Protein AF-A0A438GV99-F1 (afdb_monomer)

Structure (mmCIF, N/CA/C/O backbone):
data_AF-A0A438GV99-F1
#
_entry.id   AF-A0A438GV99-F1
#
loop_
_atom_site.group_PDB
_atom_site.id
_atom_site.type_symbol
_atom_site.label_atom_id
_atom_site.label_alt_id
_atom_site.label_comp_id
_atom_site.label_asym_id
_atom_site.label_entity_id
_atom_site.label_seq_id
_atom_site.pdbx_PDB_ins_code
_atom_site.Cartn_x
_atom_site.Cartn_y
_atom_site.Cartn_z
_atom_site.occupancy
_atom_site.B_iso_or_equiv
_atom_site.auth_seq_id
_atom_site.auth_comp_id
_atom_site.auth_asym_id
_atom_site.auth_atom_id
_atom_site.pdbx_PDB_model_num
ATOM 1 N N . MET A 1 1 ? -1.862 -33.710 -3.508 1.00 29.72 1 MET A N 1
ATOM 2 C CA . MET A 1 1 ? -2.107 -33.402 -4.933 1.00 29.72 1 MET A CA 1
ATOM 3 C C . MET A 1 1 ? -2.440 -31.923 -5.027 1.00 29.72 1 MET A C 1
ATOM 5 O O . MET A 1 1 ? -3.401 -31.495 -4.408 1.00 29.72 1 MET A O 1
ATOM 9 N N . LEU A 1 2 ? -1.574 -31.148 -5.679 1.00 25.89 2 LEU A N 1
ATOM 10 C CA . LEU A 1 2 ? -1.736 -29.709 -5.919 1.00 25.89 2 LEU A CA 1
ATOM 11 C C . LEU A 1 2 ? -2.915 -29.450 -6.870 1.00 25.89 2 LEU A C 1
ATOM 13 O O . LEU A 1 2 ? -2.991 -30.143 -7.886 1.00 25.89 2 LEU A O 1
ATOM 17 N N . PRO A 1 3 ? -3.742 -28.415 -6.660 1.00 32.72 3 PRO A N 1
ATOM 18 C CA . PRO A 1 3 ? -4.387 -27.737 -7.768 1.00 32.72 3 PRO A CA 1
ATOM 19 C C . PRO A 1 3 ? -3.395 -26.726 -8.355 1.00 32.72 3 PRO A C 1
ATOM 21 O O . PRO A 1 3 ? -2.961 -25.791 -7.680 1.00 32.72 3 PRO A O 1
ATOM 24 N N . ARG A 1 4 ? -3.020 -26.946 -9.619 1.00 34.78 4 ARG A N 1
ATOM 25 C CA . ARG A 1 4 ? -2.413 -25.936 -10.492 1.00 34.78 4 ARG A CA 1
ATOM 26 C C . ARG A 1 4 ? -3.348 -24.728 -10.535 1.00 34.78 4 ARG A C 1
ATOM 28 O O . ARG A 1 4 ? -4.465 -24.838 -11.027 1.00 34.78 4 ARG A O 1
ATOM 35 N N . GLY A 1 5 ? -2.905 -23.604 -9.984 1.00 30.41 5 GLY A N 1
ATOM 36 C CA . GLY A 1 5 ? -3.484 -22.301 -10.276 1.00 30.41 5 GLY A CA 1
ATOM 37 C C . GLY A 1 5 ? -2.751 -21.739 -11.481 1.00 30.41 5 GLY A C 1
ATOM 38 O O . GLY A 1 5 ? -1.690 -21.141 -11.321 1.00 30.41 5 GLY A O 1
ATOM 39 N N . ASP A 1 6 ? -3.280 -22.009 -12.669 1.00 30.14 6 ASP A N 1
ATOM 40 C CA . ASP A 1 6 ? -2.799 -21.431 -13.915 1.00 30.14 6 ASP A CA 1
ATOM 41 C C . ASP A 1 6 ? -2.923 -19.900 -13.834 1.00 30.14 6 ASP A C 1
ATOM 43 O O . ASP A 1 6 ? -4.005 -19.345 -13.634 1.00 30.14 6 ASP A O 1
ATOM 47 N N . ILE A 1 7 ? -1.788 -19.207 -13.942 1.00 30.70 7 ILE A N 1
ATOM 48 C CA . ILE A 1 7 ? -1.731 -17.755 -14.112 1.00 30.70 7 ILE A CA 1
ATOM 49 C C . ILE A 1 7 ? -1.989 -17.489 -15.598 1.00 30.70 7 ILE A C 1
ATOM 51 O O . ILE A 1 7 ? -1.065 -17.322 -16.391 1.00 30.70 7 ILE A O 1
ATOM 55 N N . GLU A 1 8 ? -3.262 -17.482 -15.987 1.00 29.75 8 GLU A N 1
ATOM 56 C CA . GLU A 1 8 ? -3.707 -16.925 -17.267 1.00 29.75 8 GLU A CA 1
ATOM 57 C C . GLU A 1 8 ? -3.700 -15.395 -17.147 1.00 29.75 8 GLU A C 1
ATOM 59 O O . GLU A 1 8 ? -4.697 -14.743 -16.836 1.00 29.75 8 GLU A O 1
ATOM 64 N N . MET A 1 9 ? -2.519 -14.805 -17.332 1.00 36.12 9 MET A N 1
ATOM 65 C CA . MET A 1 9 ? -2.397 -13.380 -17.605 1.00 36.12 9 MET A CA 1
ATOM 66 C C . MET A 1 9 ? -2.796 -13.182 -19.072 1.00 36.12 9 MET A C 1
ATOM 68 O O . MET A 1 9 ? -2.039 -13.541 -19.977 1.00 36.12 9 MET A O 1
ATOM 72 N N . LEU A 1 10 ? -4.002 -12.654 -19.310 1.00 35.88 10 LEU A N 1
ATOM 73 C CA . LEU A 1 10 ? -4.480 -12.224 -20.629 1.00 35.88 10 LEU A CA 1
ATOM 74 C C . LEU A 1 10 ? -3.564 -11.108 -21.160 1.00 35.88 10 LEU A C 1
ATOM 76 O O . LEU A 1 10 ? -3.810 -9.918 -20.989 1.00 35.88 10 LEU A O 1
ATOM 80 N N . LEU A 1 11 ? -2.458 -11.517 -21.775 1.00 43.53 11 LEU A N 1
ATOM 81 C CA . LEU A 1 11 ? -1.632 -10.690 -22.642 1.00 43.53 11 LEU A CA 1
ATOM 82 C C . LEU A 1 11 ? -2.476 -10.241 -23.834 1.00 43.53 11 LEU A C 1
ATOM 84 O O . LEU A 1 11 ? -3.256 -11.038 -24.361 1.00 43.53 11 LEU A O 1
ATOM 88 N N . CYS A 1 12 ? -2.266 -9.004 -24.289 1.00 48.47 12 CYS A N 1
ATOM 89 C CA . CYS A 1 12 ? -2.747 -8.514 -25.579 1.00 48.47 12 CYS A CA 1
ATOM 90 C C . CYS A 1 12 ? -2.678 -9.621 -26.645 1.00 48.47 12 CYS A C 1
ATOM 92 O O . CYS A 1 12 ? -1.649 -10.290 -26.781 1.00 48.47 12 CYS A O 1
ATOM 94 N N . VAL A 1 13 ? -3.766 -9.820 -27.394 1.00 47.19 13 VAL A N 1
ATOM 95 C CA . VAL A 1 13 ? -3.828 -10.803 -28.484 1.00 47.19 13 VAL A CA 1
ATOM 96 C C . VAL A 1 13 ? -2.957 -10.297 -29.638 1.00 47.19 13 VAL A C 1
ATOM 98 O O . VAL A 1 13 ? -3.412 -9.587 -30.532 1.00 47.19 13 VAL A O 1
ATOM 101 N N . GLN A 1 14 ? -1.664 -10.604 -29.581 1.00 47.19 14 GLN A N 1
ATOM 102 C CA . GLN A 1 14 ? -0.785 -10.559 -30.744 1.00 47.19 14 GLN A CA 1
ATOM 103 C C . GLN A 1 14 ? -1.061 -11.801 -31.596 1.00 47.19 14 GLN A C 1
ATOM 105 O O . GLN A 1 14 ? -1.267 -12.891 -31.065 1.00 47.19 14 GLN A O 1
ATOM 110 N N . GLU A 1 15 ? -1.100 -11.623 -32.915 1.00 50.16 15 GLU A N 1
ATOM 111 C CA . GLU A 1 15 ? -1.633 -12.614 -33.859 1.00 50.16 15 GLU A CA 1
ATOM 112 C C . GLU A 1 15 ? -0.839 -13.929 -33.889 1.00 50.16 15 GLU A C 1
ATOM 114 O O . GLU A 1 15 ? -1.393 -14.997 -34.142 1.00 50.16 15 GLU A O 1
ATOM 119 N N . LEU A 1 16 ? 0.464 -13.866 -33.613 1.00 58.28 16 LEU A N 1
ATOM 120 C CA . LEU A 1 16 ? 1.349 -15.021 -33.657 1.00 58.28 16 LEU A CA 1
ATOM 121 C C . LEU A 1 16 ? 1.936 -15.271 -32.270 1.00 58.28 16 LEU A C 1
ATOM 123 O O . LEU A 1 16 ? 2.485 -14.370 -31.640 1.00 58.28 16 LEU A O 1
ATOM 127 N N . ALA A 1 17 ? 1.907 -16.530 -31.825 1.00 59.38 17 ALA A N 1
ATOM 128 C CA . ALA A 1 17 ? 2.461 -16.938 -30.530 1.00 59.38 17 ALA A CA 1
ATOM 129 C C . ALA A 1 17 ? 3.939 -16.533 -30.346 1.00 59.38 17 ALA A C 1
ATOM 131 O O . ALA A 1 17 ? 4.370 -16.277 -29.228 1.00 59.38 17 ALA A O 1
ATOM 132 N N . LYS A 1 18 ? 4.696 -16.426 -31.448 1.00 64.88 18 LYS A N 1
ATOM 133 C CA . LYS A 1 18 ? 6.099 -15.975 -31.467 1.00 64.88 18 LYS A CA 1
ATOM 134 C C . LYS A 1 18 ? 6.294 -14.489 -31.144 1.00 64.88 18 LYS A C 1
ATOM 136 O O . LYS A 1 18 ? 7.410 -14.093 -30.832 1.00 64.88 18 LYS A O 1
ATOM 141 N N . ASP A 1 19 ? 5.248 -13.675 -31.272 1.00 61.00 19 ASP A N 1
ATOM 142 C CA . ASP A 1 19 ? 5.313 -12.237 -31.011 1.00 61.00 19 ASP A CA 1
ATOM 143 C C . ASP A 1 19 ? 4.978 -11.903 -29.551 1.00 61.00 19 ASP A C 1
ATOM 145 O O . ASP A 1 19 ? 5.383 -10.841 -29.076 1.00 61.00 19 ASP A O 1
ATOM 149 N N . ARG A 1 20 ? 4.328 -12.837 -28.832 1.00 66.44 20 ARG A N 1
ATOM 150 C CA . ARG A 1 20 ? 3.975 -12.715 -27.412 1.00 66.44 20 ARG A CA 1
ATOM 151 C C . ARG A 1 20 ? 5.248 -12.570 -26.567 1.00 66.44 20 ARG A C 1
ATOM 153 O O . ARG A 1 20 ? 6.093 -13.468 -26.604 1.00 66.44 20 ARG A O 1
ATOM 160 N N . PRO A 1 21 ? 5.400 -11.503 -25.760 1.00 65.75 21 PRO A N 1
ATOM 161 C CA . PRO A 1 21 ? 6.498 -11.443 -24.809 1.00 65.75 21 PRO A CA 1
ATOM 162 C C . PRO A 1 21 ? 6.373 -12.606 -23.822 1.00 65.75 21 PRO A C 1
ATOM 164 O O . PRO A 1 21 ? 5.274 -12.966 -23.390 1.00 65.75 21 PRO A O 1
ATOM 167 N N . SER A 1 22 ? 7.504 -13.213 -23.465 1.00 73.81 22 SER A N 1
ATOM 168 C CA . SER A 1 22 ? 7.508 -14.253 -22.439 1.00 73.81 22 SER A CA 1
ATOM 169 C C . SER A 1 22 ? 7.047 -13.666 -21.101 1.00 73.81 22 SER A C 1
ATOM 171 O O . SER A 1 22 ? 7.264 -12.485 -20.821 1.00 73.81 22 SER A O 1
ATOM 173 N N . ILE A 1 23 ? 6.453 -14.495 -20.238 1.00 72.06 23 ILE A N 1
ATOM 174 C CA . ILE A 1 23 ? 6.077 -14.082 -18.874 1.00 72.06 23 ILE A CA 1
ATOM 175 C C . ILE A 1 23 ? 7.277 -13.484 -18.128 1.00 72.06 23 ILE A C 1
ATOM 177 O O . ILE A 1 23 ? 7.118 -12.495 -17.422 1.00 72.06 23 ILE A O 1
ATOM 181 N N . SER A 1 24 ? 8.485 -14.018 -18.345 1.00 67.75 24 SER A N 1
ATOM 182 C CA . SER A 1 24 ? 9.715 -13.463 -17.770 1.00 67.75 24 SER A CA 1
ATOM 183 C C . SER A 1 24 ? 9.952 -12.014 -18.195 1.00 67.75 24 SER A C 1
ATOM 185 O O . SER A 1 24 ? 10.283 -11.196 -17.348 1.00 67.75 24 SER A O 1
ATOM 187 N N . ILE A 1 25 ? 9.746 -11.677 -19.472 1.00 69.62 25 ILE A N 1
ATOM 188 C CA . ILE A 1 25 ? 9.891 -10.299 -19.955 1.00 69.62 25 ILE A CA 1
ATOM 189 C C . ILE A 1 25 ? 8.840 -9.395 -19.301 1.00 69.62 25 ILE A C 1
ATOM 191 O O . ILE A 1 25 ? 9.177 -8.302 -18.862 1.00 69.62 25 ILE A O 1
ATOM 195 N N . VAL A 1 26 ? 7.585 -9.844 -19.196 1.00 69.81 26 VAL A N 1
ATOM 196 C CA . VAL A 1 26 ? 6.510 -9.059 -18.559 1.00 69.81 26 VAL A CA 1
ATOM 197 C C . VAL A 1 26 ? 6.822 -8.774 -17.088 1.00 69.81 26 VAL A C 1
ATOM 199 O O . VAL A 1 26 ? 6.666 -7.641 -16.636 1.00 69.81 26 VAL A O 1
ATOM 202 N N . VAL A 1 27 ? 7.301 -9.778 -16.349 1.00 72.25 27 VAL A N 1
ATOM 203 C CA . VAL A 1 27 ? 7.726 -9.610 -14.951 1.00 72.25 27 VAL A CA 1
ATOM 204 C C . VAL A 1 27 ? 8.872 -8.604 -14.863 1.00 72.25 27 VAL A C 1
ATOM 206 O O . VAL A 1 27 ? 8.786 -7.659 -14.083 1.00 72.25 27 VAL A O 1
ATOM 209 N N . SER A 1 28 ? 9.886 -8.723 -15.719 1.00 68.44 28 SER A N 1
ATOM 210 C CA . SER A 1 28 ? 10.999 -7.773 -15.760 1.00 68.44 28 SER A CA 1
ATOM 211 C C . SER A 1 28 ? 10.575 -6.350 -16.156 1.00 68.44 28 SER A C 1
ATOM 213 O O . SER A 1 28 ? 11.181 -5.394 -15.680 1.00 68.44 28 SER A O 1
ATOM 215 N N . MET A 1 29 ? 9.520 -6.168 -16.965 1.00 73.19 29 MET A N 1
ATOM 216 C CA . MET A 1 29 ? 8.936 -4.840 -17.225 1.00 73.19 29 MET A CA 1
ATOM 217 C C . MET A 1 29 ? 8.275 -4.254 -15.971 1.00 73.19 29 MET A C 1
ATOM 219 O O . MET A 1 29 ? 8.450 -3.075 -15.678 1.00 73.19 29 MET A O 1
ATOM 223 N N . LEU A 1 30 ? 7.515 -5.059 -15.220 1.00 68.31 30 LEU A N 1
ATOM 224 C CA . LEU A 1 30 ? 6.819 -4.604 -14.009 1.00 68.31 30 LEU A CA 1
ATOM 225 C C . LEU A 1 30 ? 7.789 -4.306 -12.856 1.00 68.31 30 LEU A C 1
ATOM 227 O O . LEU A 1 30 ? 7.574 -3.348 -12.110 1.00 68.31 30 LEU A O 1
ATOM 231 N N . CYS A 1 31 ? 8.866 -5.087 -12.753 1.00 67.94 31 CYS A N 1
ATOM 232 C CA . CYS A 1 31 ? 9.954 -4.910 -11.788 1.00 67.94 31 CYS A CA 1
ATOM 233 C C . CYS A 1 31 ? 11.028 -3.902 -12.247 1.00 67.94 31 CYS A C 1
ATOM 235 O O . CYS A 1 31 ? 11.965 -3.624 -11.501 1.00 67.94 31 CYS A O 1
ATOM 237 N N . SER A 1 32 ? 10.900 -3.350 -13.459 1.00 63.97 32 SER A N 1
ATOM 238 C CA . SER A 1 32 ? 11.846 -2.401 -14.067 1.00 63.97 32 SER A CA 1
ATOM 239 C C . SER A 1 32 ? 13.290 -2.899 -14.131 1.00 63.97 32 SER A C 1
ATOM 241 O O . SER A 1 32 ? 14.243 -2.150 -13.928 1.00 63.97 32 SER A O 1
ATOM 243 N N . GLU A 1 33 ? 13.446 -4.178 -14.457 1.00 61.12 33 GLU A N 1
ATOM 244 C CA . GLU A 1 33 ? 14.734 -4.836 -14.689 1.00 61.12 33 GLU A CA 1
ATOM 245 C C . GLU A 1 33 ? 15.261 -4.607 -16.119 1.00 61.12 33 GLU A C 1
ATOM 247 O O . GLU A 1 33 ? 16.433 -4.854 -16.394 1.00 61.12 33 GLU A O 1
ATOM 252 N N . ILE A 1 34 ? 14.416 -4.131 -17.044 1.00 58.41 34 ILE A N 1
ATOM 253 C CA . ILE A 1 34 ? 14.770 -3.899 -18.452 1.00 58.41 34 ILE A CA 1
ATOM 254 C C . ILE A 1 34 ? 14.397 -2.465 -18.852 1.00 58.41 34 ILE A C 1
ATOM 256 O O . ILE A 1 34 ? 13.248 -2.054 -18.715 1.00 58.41 34 ILE A O 1
ATOM 260 N N . ALA A 1 35 ? 15.368 -1.718 -19.391 1.00 53.31 35 ALA A N 1
ATOM 261 C CA . ALA A 1 35 ? 15.188 -0.332 -19.842 1.00 53.31 35 ALA A CA 1
ATOM 262 C C . ALA A 1 35 ? 14.873 -0.198 -21.345 1.00 53.31 35 ALA A C 1
ATOM 264 O O . ALA A 1 35 ? 14.307 0.805 -21.773 1.00 53.31 35 ALA A O 1
ATOM 265 N N . HIS A 1 36 ? 15.227 -1.202 -22.153 1.00 56.41 36 HIS A N 1
ATOM 266 C CA . HIS A 1 3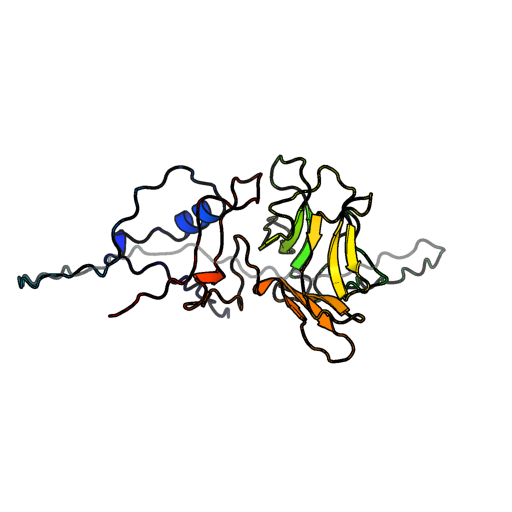6 ? 15.067 -1.169 -23.606 1.00 56.41 36 HIS A CA 1
ATOM 267 C C . HIS A 1 36 ? 14.233 -2.349 -24.086 1.00 56.41 36 HIS A C 1
ATOM 269 O O . HIS A 1 36 ? 14.654 -3.502 -24.002 1.00 56.41 36 HIS A O 1
ATOM 275 N N . LEU A 1 37 ? 13.052 -2.040 -24.613 1.00 57.06 37 LEU A N 1
ATOM 276 C CA . LEU A 1 37 ? 12.179 -3.006 -25.260 1.00 57.06 37 LEU A CA 1
ATOM 277 C C . LEU A 1 37 ? 12.183 -2.791 -26.773 1.00 57.06 37 LEU A C 1
ATOM 279 O O . LEU A 1 37 ? 12.320 -1.651 -27.229 1.00 57.06 37 LEU A O 1
ATOM 283 N N . PRO A 1 38 ? 11.991 -3.859 -27.563 1.00 57.72 38 PRO A N 1
ATOM 284 C CA . PRO A 1 38 ? 11.666 -3.700 -28.969 1.00 57.72 38 PRO A CA 1
ATOM 285 C C . PRO A 1 38 ? 10.334 -2.937 -29.111 1.00 57.72 38 PRO A C 1
ATOM 287 O O . PRO A 1 38 ? 9.453 -3.076 -28.257 1.00 57.72 38 PRO A O 1
ATOM 290 N N . PRO A 1 39 ? 10.167 -2.134 -30.175 1.00 49.22 39 PRO A N 1
ATOM 291 C CA . PRO A 1 39 ? 8.947 -1.366 -30.393 1.00 49.22 39 PRO A CA 1
ATOM 292 C C . PRO A 1 39 ? 7.709 -2.280 -30.451 1.00 49.22 39 PRO A C 1
ATOM 294 O O . PRO A 1 39 ? 7.791 -3.390 -30.992 1.00 49.22 39 PRO A O 1
ATOM 297 N N . PRO A 1 40 ? 6.562 -1.834 -29.902 1.00 51.31 40 PRO A N 1
ATOM 298 C CA . PRO A 1 40 ? 5.339 -2.624 -29.894 1.00 51.31 40 PRO A CA 1
ATOM 299 C C . PRO A 1 40 ? 4.885 -2.923 -31.326 1.00 51.31 40 PRO A C 1
ATOM 301 O O . PRO A 1 40 ? 4.801 -2.030 -32.169 1.00 51.31 40 PRO A O 1
ATOM 304 N N . LYS A 1 41 ? 4.590 -4.197 -31.598 1.00 55.84 41 LYS A N 1
ATOM 305 C CA . LYS A 1 41 ? 3.996 -4.636 -32.867 1.00 55.84 41 LYS A CA 1
ATOM 306 C C . LYS A 1 41 ? 2.483 -4.370 -32.856 1.00 55.84 41 LYS A C 1
ATOM 308 O O . LYS A 1 41 ? 1.883 -4.442 -31.779 1.00 55.84 41 LYS A O 1
ATOM 313 N N . PRO A 1 42 ? 1.866 -4.072 -34.013 1.00 49.00 42 PRO A N 1
ATOM 314 C CA . PRO A 1 42 ? 0.438 -3.780 -34.088 1.00 49.00 42 PRO A CA 1
ATOM 315 C C . PRO A 1 42 ? -0.411 -4.950 -33.553 1.00 49.00 42 PRO A C 1
ATOM 317 O O . PRO A 1 42 ? -0.027 -6.112 -33.720 1.00 49.00 42 PRO A O 1
ATOM 320 N N . PRO A 1 43 ? -1.547 -4.662 -32.889 1.00 47.34 43 PRO A N 1
ATOM 321 C CA . PRO A 1 43 ? -2.475 -5.690 -32.424 1.00 47.34 43 PRO A CA 1
ATOM 322 C C . PRO A 1 43 ? -3.095 -6.446 -33.608 1.00 47.34 43 PRO A C 1
ATOM 324 O O . PRO A 1 43 ? -3.194 -5.911 -34.709 1.00 47.34 43 PRO A O 1
ATOM 327 N N . ALA A 1 44 ? -3.548 -7.681 -33.370 1.00 49.06 44 ALA A N 1
ATOM 328 C CA . ALA A 1 44 ? -4.032 -8.610 -34.400 1.00 49.06 44 ALA A CA 1
ATOM 329 C C . ALA A 1 44 ? -5.255 -8.137 -35.219 1.00 49.06 44 ALA A C 1
ATOM 331 O O . ALA A 1 44 ? -5.654 -8.825 -36.154 1.00 49.06 44 ALA A O 1
ATOM 332 N N . TYR A 1 45 ? -5.861 -6.992 -34.895 1.00 46.69 45 TYR A N 1
ATOM 333 C CA . TYR A 1 45 ? -7.025 -6.466 -35.605 1.00 46.69 45 TYR A CA 1
ATOM 334 C C . TYR A 1 45 ? -6.725 -5.104 -36.242 1.00 46.69 45 TYR A C 1
ATOM 336 O O . TYR A 1 45 ? -7.075 -4.049 -35.722 1.00 46.69 45 TYR A O 1
ATOM 344 N N . SER A 1 46 ? -6.055 -5.156 -37.388 1.00 41.22 46 SER A N 1
ATOM 345 C CA . SER A 1 46 ? -6.136 -4.153 -38.448 1.00 41.22 46 SER A CA 1
ATOM 346 C C . SER A 1 46 ? -6.367 -4.956 -39.727 1.00 41.22 46 SER A C 1
ATOM 348 O O . SER A 1 46 ? -5.551 -5.814 -40.049 1.00 41.22 46 SER A O 1
ATOM 350 N N . GLU A 1 47 ? -7.533 -4.765 -40.346 1.00 40.22 47 GLU A N 1
ATOM 351 C CA . GLU A 1 47 ? -8.097 -5.483 -41.502 1.00 40.22 47 GLU A CA 1
ATOM 352 C C . GLU A 1 47 ? -7.121 -6.369 -42.300 1.00 40.22 47 GLU A C 1
ATOM 354 O O . GLU A 1 47 ? -6.258 -5.884 -43.032 1.00 40.22 47 GLU A O 1
ATOM 359 N N . ARG A 1 48 ? -7.318 -7.693 -42.252 1.00 35.91 48 ARG A N 1
ATOM 360 C CA . ARG A 1 48 ? -6.785 -8.577 -43.293 1.00 35.91 48 ARG A CA 1
ATOM 361 C C . ARG A 1 48 ? -7.715 -8.526 -44.501 1.00 35.91 48 ARG A C 1
ATOM 363 O O . ARG A 1 48 ? -8.777 -9.147 -44.498 1.00 35.91 48 ARG A O 1
ATOM 370 N N . GLN A 1 49 ? -7.285 -7.834 -45.552 1.00 34.19 49 GLN A N 1
ATOM 371 C CA . GLN A 1 49 ? -7.773 -8.113 -46.899 1.00 34.19 49 GLN A CA 1
ATOM 372 C C . GLN A 1 49 ? -7.478 -9.576 -47.243 1.00 34.19 49 GLN A C 1
ATOM 374 O O . GLN A 1 49 ? -6.360 -10.072 -47.103 1.00 34.19 49 GLN A O 1
ATOM 379 N N . ILE A 1 50 ? -8.543 -10.270 -47.630 1.00 36.19 50 ILE A N 1
ATOM 380 C CA . ILE A 1 50 ? -8.569 -11.678 -48.002 1.00 36.19 50 ILE A CA 1
ATOM 381 C C . ILE A 1 50 ? -7.751 -11.856 -49.282 1.00 36.19 50 ILE A C 1
ATOM 383 O O . ILE A 1 50 ? -8.182 -11.415 -50.343 1.00 36.19 50 ILE A O 1
ATOM 387 N N . THR A 1 51 ? -6.647 -12.597 -49.200 1.00 25.44 51 THR A N 1
ATOM 388 C CA . THR A 1 51 ? -6.141 -13.342 -50.355 1.00 25.44 51 THR A CA 1
ATOM 389 C C . THR A 1 51 ? -5.876 -14.775 -49.925 1.00 25.44 51 THR A C 1
ATOM 391 O O . THR A 1 51 ? -5.059 -15.060 -49.051 1.00 25.44 51 THR A O 1
ATOM 394 N N . ILE A 1 52 ? -6.670 -15.664 -50.512 1.00 38.97 52 ILE A N 1
ATOM 395 C CA . ILE A 1 52 ? -6.568 -17.114 -50.433 1.00 38.97 52 ILE A CA 1
ATOM 396 C C . ILE A 1 52 ? -5.236 -17.520 -51.058 1.00 38.97 52 ILE A C 1
ATOM 398 O O . ILE A 1 52 ? -5.038 -17.239 -52.230 1.00 38.97 52 ILE A O 1
ATOM 402 N N . ASP A 1 53 ? -4.395 -18.247 -50.326 1.00 29.92 53 ASP A N 1
ATOM 403 C CA . ASP A 1 53 ? -3.522 -19.242 -50.945 1.00 29.92 53 ASP A CA 1
ATOM 404 C C . ASP A 1 53 ? -3.351 -20.451 -50.024 1.00 29.92 53 ASP A C 1
ATOM 406 O O . ASP A 1 53 ? -2.835 -20.386 -48.907 1.00 29.92 53 ASP A O 1
ATOM 410 N N . ARG A 1 54 ? -3.870 -21.580 -50.512 1.00 31.94 54 ARG A N 1
ATOM 411 C CA . ARG A 1 54 ? -3.704 -22.913 -49.940 1.00 31.94 54 ARG A CA 1
ATOM 412 C C . ARG A 1 54 ? -2.341 -23.448 -50.368 1.00 31.94 54 ARG A C 1
ATOM 414 O O . ARG A 1 54 ? -2.159 -23.705 -51.551 1.00 31.94 54 ARG A O 1
ATOM 421 N N . VAL A 1 55 ? -1.471 -23.780 -49.418 1.00 29.50 55 VAL A N 1
ATOM 422 C CA . VAL A 1 55 ? -0.525 -24.893 -49.590 1.00 29.50 55 VAL A CA 1
ATOM 423 C C . VAL A 1 55 ? -0.500 -25.710 -48.304 1.00 29.50 55 VAL A C 1
ATOM 425 O O . VAL A 1 55 ? -0.114 -25.240 -47.238 1.00 29.50 55 VAL A O 1
ATOM 428 N N . LEU A 1 56 ? -0.982 -26.944 -48.430 1.00 32.81 56 LEU A N 1
ATOM 429 C CA . LEU A 1 56 ? -0.896 -28.005 -47.439 1.00 32.81 56 LEU A CA 1
ATOM 430 C C . LEU A 1 56 ? 0.557 -28.473 -47.335 1.00 32.81 56 LEU A C 1
ATOM 432 O O . LEU A 1 56 ? 1.101 -28.944 -48.331 1.00 32.81 56 LEU A O 1
ATOM 436 N N . GLN A 1 57 ? 1.140 -28.444 -46.137 1.00 27.41 57 GLN A N 1
ATOM 437 C CA . GLN A 1 57 ? 2.163 -29.421 -45.758 1.00 27.41 57 GLN A CA 1
ATOM 438 C C . GLN A 1 57 ? 2.330 -29.477 -44.237 1.00 27.41 57 GLN A C 1
ATOM 440 O O . GLN A 1 57 ? 2.866 -28.566 -43.611 1.00 27.41 57 GLN A O 1
ATOM 445 N N . GLU A 1 58 ? 1.858 -30.572 -43.641 1.00 30.23 58 GLU A N 1
ATOM 446 C CA . GLU A 1 58 ? 2.251 -30.976 -42.293 1.00 30.23 58 GLU A CA 1
ATOM 447 C C . GLU A 1 58 ? 3.701 -31.479 -42.285 1.00 30.23 58 GLU A C 1
ATOM 449 O O . GLU A 1 58 ? 4.086 -32.244 -43.176 1.00 30.23 58 GLU A O 1
ATOM 454 N N . PRO A 1 59 ? 4.477 -31.199 -41.227 1.00 27.61 59 PRO A N 1
ATOM 455 C CA . PRO A 1 59 ? 5.564 -32.064 -40.814 1.00 27.61 59 PRO A CA 1
ATOM 456 C C . PRO A 1 59 ? 5.126 -32.960 -39.646 1.00 27.61 59 PRO A C 1
ATOM 458 O O . PRO A 1 59 ? 4.736 -32.496 -38.575 1.00 27.61 59 PRO A O 1
ATOM 461 N N . LYS A 1 60 ? 5.258 -34.272 -39.862 1.00 26.50 60 LYS A N 1
ATOM 462 C CA . LYS A 1 60 ? 5.197 -35.320 -38.837 1.00 26.50 60 LYS A CA 1
ATOM 463 C C . LYS A 1 60 ? 6.254 -35.066 -37.756 1.00 26.50 60 LYS A C 1
ATOM 465 O O . LYS A 1 60 ? 7.441 -34.996 -38.070 1.00 26.50 60 LYS A O 1
ATOM 470 N N . LEU A 1 61 ? 5.844 -35.027 -36.489 1.00 24.95 61 LEU A N 1
ATOM 471 C CA . LEU A 1 61 ? 6.757 -35.147 -35.351 1.00 24.95 61 LEU A CA 1
ATOM 472 C C . LEU A 1 61 ? 6.969 -36.631 -35.027 1.00 24.95 61 LEU A C 1
ATOM 474 O O . LEU A 1 61 ? 6.066 -37.318 -34.554 1.00 24.95 61 LEU A O 1
ATOM 478 N N . VAL A 1 62 ? 8.175 -37.117 -35.315 1.00 26.86 62 VAL A N 1
ATOM 479 C CA . VAL A 1 62 ? 8.697 -38.404 -34.843 1.00 26.86 62 VAL A CA 1
ATOM 480 C C . VAL A 1 62 ? 9.338 -38.160 -33.479 1.00 26.86 62 VAL A C 1
ATOM 482 O O . VAL A 1 62 ? 10.268 -37.365 -33.369 1.00 26.86 62 VAL A O 1
ATOM 485 N N . PHE A 1 63 ? 8.842 -38.831 -32.441 1.00 23.80 63 PHE A N 1
ATOM 486 C CA . PHE A 1 63 ? 9.474 -38.841 -31.124 1.00 23.80 63 PHE A CA 1
ATOM 487 C C . PHE A 1 63 ? 10.569 -39.909 -31.090 1.00 23.80 63 PHE A C 1
ATOM 489 O O . PHE A 1 63 ? 10.292 -41.093 -31.266 1.00 23.80 63 PHE A O 1
ATOM 496 N N . SER A 1 64 ? 11.808 -39.491 -30.840 1.00 25.89 64 SER A N 1
ATOM 497 C CA . SER A 1 64 ? 12.882 -40.369 -30.375 1.00 25.89 64 SER A CA 1
ATOM 498 C C . SER A 1 64 ? 13.027 -40.209 -28.860 1.00 25.89 64 SER A C 1
ATOM 500 O O . SER A 1 64 ? 13.383 -39.127 -28.389 1.00 25.89 64 SER A O 1
ATOM 502 N N . GLU A 1 65 ? 12.749 -41.269 -28.102 1.00 26.11 65 GLU A N 1
ATOM 503 C CA . GLU A 1 65 ? 13.132 -41.370 -26.689 1.00 26.11 65 GLU A CA 1
ATOM 504 C C . GLU A 1 65 ? 14.661 -41.407 -26.545 1.00 26.11 65 GLU A C 1
ATOM 506 O O . GLU A 1 65 ? 15.349 -42.022 -27.365 1.00 26.11 65 GLU A O 1
ATOM 511 N N . PRO A 1 66 ? 15.192 -40.844 -25.447 1.00 27.92 66 PRO A N 1
ATOM 512 C CA . PRO A 1 66 ? 16.270 -41.520 -24.744 1.00 27.92 66 PRO A CA 1
ATOM 513 C C . PRO A 1 66 ? 15.809 -42.054 -23.393 1.00 27.92 66 PRO A C 1
ATOM 515 O O . PRO A 1 66 ? 15.214 -41.377 -22.554 1.00 27.92 66 PRO A O 1
ATOM 518 N N . SER A 1 67 ? 16.178 -43.308 -23.223 1.00 28.61 67 SER A N 1
ATOM 519 C CA . SER A 1 67 ? 16.036 -44.193 -22.093 1.00 28.61 67 SER A CA 1
ATOM 520 C C . SER A 1 67 ? 16.759 -43.701 -20.830 1.00 28.61 67 SER A C 1
ATOM 522 O O . SER A 1 67 ? 17.943 -43.387 -20.842 1.00 28.61 67 SER A O 1
ATOM 524 N N . ASN A 1 68 ? 16.034 -43.847 -19.722 1.00 27.41 68 ASN A N 1
ATOM 525 C CA . ASN A 1 68 ? 16.467 -44.416 -18.443 1.00 27.41 68 ASN A CA 1
ATOM 526 C C . ASN A 1 68 ? 17.316 -43.588 -17.443 1.00 27.41 68 ASN A C 1
ATOM 528 O O . ASN A 1 68 ? 18.525 -43.441 -17.560 1.00 27.41 68 ASN A O 1
ATOM 532 N N . CYS A 1 69 ? 16.613 -43.231 -16.357 1.00 24.45 69 CYS A N 1
ATOM 533 C CA . CYS A 1 69 ? 16.924 -43.429 -14.932 1.00 24.45 69 CYS A CA 1
ATOM 534 C C . CYS A 1 69 ? 18.248 -42.948 -14.327 1.00 24.45 69 CYS A C 1
ATOM 536 O O . CYS A 1 69 ? 19.282 -43.527 -14.604 1.00 24.45 69 CYS A O 1
ATOM 538 N N . TYR A 1 70 ? 18.137 -42.156 -13.245 1.00 25.17 70 TYR A N 1
ATOM 539 C CA . TYR A 1 70 ? 18.700 -42.531 -11.935 1.00 25.17 70 TYR A CA 1
ATOM 540 C C . TYR A 1 70 ? 17.852 -41.995 -10.752 1.00 25.17 70 TYR A C 1
ATOM 542 O O . TYR A 1 70 ? 17.787 -40.803 -10.490 1.00 25.17 70 TYR A O 1
ATOM 550 N N . LYS A 1 71 ? 17.217 -42.958 -10.066 1.00 28.70 71 LYS A N 1
ATOM 551 C CA . LYS A 1 71 ? 16.922 -43.129 -8.622 1.00 28.70 71 LYS A CA 1
ATOM 552 C C . LYS A 1 71 ? 16.246 -42.016 -7.788 1.00 28.70 71 LYS A C 1
ATOM 554 O O . LYS A 1 71 ? 16.792 -40.953 -7.530 1.00 28.70 71 LYS A O 1
ATOM 559 N N . ARG A 1 72 ? 15.099 -42.402 -7.203 1.00 27.14 72 ARG A N 1
ATOM 560 C CA . ARG A 1 72 ? 14.453 -41.781 -6.028 1.00 27.14 72 ARG A CA 1
ATOM 561 C C . ARG A 1 72 ? 15.354 -41.872 -4.785 1.00 27.14 72 ARG A C 1
ATOM 563 O O . ARG A 1 72 ? 15.867 -42.963 -4.528 1.00 27.14 72 ARG A O 1
ATOM 570 N N . PRO A 1 73 ? 15.413 -40.837 -3.935 1.00 31.44 73 PRO A N 1
ATOM 571 C CA . PRO A 1 73 ? 15.640 -41.011 -2.507 1.00 31.44 73 PRO A CA 1
ATOM 572 C C . PRO A 1 73 ? 14.311 -41.309 -1.791 1.00 31.44 73 PRO A C 1
ATOM 574 O O . PRO A 1 73 ? 13.257 -40.777 -2.143 1.00 31.44 73 PRO A O 1
ATOM 577 N N . SER A 1 74 ? 14.371 -42.196 -0.802 1.00 31.69 74 SER A N 1
ATOM 578 C CA . SER A 1 74 ? 13.302 -42.551 0.137 1.00 31.69 74 SER A CA 1
ATOM 579 C C . SER A 1 74 ? 12.912 -41.384 1.064 1.00 31.69 74 SER A C 1
ATOM 581 O O . SER A 1 74 ? 13.695 -40.444 1.213 1.00 31.69 74 SER A O 1
ATOM 583 N N . PRO A 1 75 ? 11.736 -41.433 1.722 1.00 30.78 75 PRO A N 1
ATOM 584 C CA . PRO A 1 75 ? 11.283 -40.371 2.617 1.00 30.78 75 PRO A CA 1
ATOM 585 C C . PRO A 1 75 ? 12.156 -40.321 3.876 1.00 30.78 75 PRO A C 1
ATOM 587 O O . PRO A 1 75 ? 12.327 -41.337 4.546 1.00 30.78 75 PRO A O 1
ATOM 590 N N . VAL A 1 76 ? 12.686 -39.143 4.207 1.00 29.03 76 VAL A N 1
ATOM 591 C CA . VAL A 1 76 ? 13.253 -38.874 5.533 1.00 29.03 76 VAL A CA 1
ATOM 592 C C . VAL A 1 76 ? 12.105 -38.405 6.422 1.00 29.03 76 VAL A C 1
ATOM 594 O O . VAL A 1 76 ? 11.553 -37.324 6.232 1.00 29.03 76 VAL A O 1
ATOM 597 N N . GLU A 1 77 ? 11.719 -39.259 7.360 1.00 27.95 77 GLU A N 1
ATOM 598 C CA . GLU A 1 77 ? 10.760 -38.971 8.420 1.00 27.95 77 GLU A CA 1
ATOM 599 C C . GLU A 1 77 ? 11.455 -38.110 9.486 1.00 27.95 77 GLU A C 1
ATOM 601 O O . GLU A 1 77 ? 12.306 -38.592 10.231 1.00 27.95 77 GLU A O 1
ATOM 606 N N . ILE A 1 78 ? 11.137 -36.812 9.546 1.00 27.69 78 ILE A N 1
ATOM 607 C CA . ILE A 1 78 ? 11.589 -35.951 10.646 1.00 27.69 78 ILE A CA 1
ATOM 608 C C . ILE A 1 78 ? 10.579 -36.092 11.781 1.00 27.69 78 ILE A C 1
ATOM 610 O O . ILE A 1 78 ? 9.537 -35.439 11.814 1.00 27.69 78 ILE A O 1
ATOM 614 N N . ARG A 1 79 ? 10.906 -36.983 12.715 1.00 25.20 79 ARG A N 1
ATOM 615 C CA . ARG A 1 79 ? 10.237 -37.127 14.006 1.00 25.20 79 ARG A CA 1
ATOM 616 C C . ARG A 1 79 ? 10.747 -36.009 14.923 1.00 25.20 79 ARG A C 1
ATOM 618 O O . ARG A 1 79 ? 11.892 -36.043 15.363 1.00 25.20 79 ARG A O 1
ATOM 625 N N . CYS A 1 80 ? 9.928 -34.992 15.189 1.00 27.20 80 CYS A N 1
ATOM 626 C CA . CYS A 1 80 ? 10.223 -34.017 16.241 1.00 27.20 80 CYS A CA 1
ATOM 627 C C . CYS A 1 80 ? 9.979 -34.670 17.607 1.00 27.20 80 CYS A C 1
ATOM 629 O O . CYS A 1 80 ? 8.845 -34.721 18.078 1.00 27.20 80 CYS A O 1
ATOM 631 N N . GLU A 1 81 ? 11.035 -35.165 18.249 1.00 27.09 81 GLU A N 1
ATOM 632 C CA . GLU A 1 81 ? 11.001 -35.471 19.679 1.00 27.09 81 GLU A CA 1
ATOM 633 C C . GLU A 1 81 ? 11.421 -34.225 20.471 1.00 27.09 81 GLU A C 1
ATOM 635 O O . GLU A 1 81 ? 12.556 -33.758 20.384 1.00 27.09 81 GLU A O 1
ATOM 640 N N . CYS A 1 82 ? 10.485 -33.666 21.242 1.00 27.23 82 CYS A N 1
ATOM 641 C CA . CYS A 1 82 ? 10.788 -32.667 22.262 1.00 27.23 82 CYS A CA 1
ATOM 642 C C . CYS A 1 82 ? 11.540 -33.347 23.413 1.00 27.23 82 CYS A C 1
ATOM 644 O O . CYS A 1 82 ? 10.931 -34.022 24.243 1.00 27.23 82 CYS A O 1
ATOM 646 N N . VAL A 1 83 ? 12.855 -33.145 23.496 1.00 28.48 83 VAL A N 1
ATOM 647 C CA . VAL A 1 83 ? 13.624 -33.493 24.695 1.00 28.48 83 VAL A CA 1
ATOM 648 C C . VAL A 1 83 ? 13.380 -32.414 25.751 1.00 28.48 83 VAL A C 1
ATOM 650 O O . VAL A 1 83 ? 13.863 -31.289 25.645 1.00 28.48 83 VAL A O 1
ATOM 653 N N . MET A 1 84 ? 12.615 -32.765 26.783 1.00 29.09 84 MET A N 1
ATOM 654 C CA . MET A 1 84 ? 12.455 -31.957 27.991 1.00 29.09 84 MET A CA 1
ATOM 655 C C . MET A 1 84 ? 13.746 -32.040 28.814 1.00 29.09 84 MET A C 1
ATOM 657 O O . MET A 1 84 ? 13.941 -32.998 29.560 1.00 29.09 84 MET A O 1
ATOM 661 N N . VAL A 1 85 ? 14.635 -31.049 28.700 1.00 36.81 85 VAL A N 1
ATOM 662 C CA . VAL A 1 85 ? 15.740 -30.894 29.659 1.00 36.81 85 VAL A CA 1
ATOM 663 C C . VAL A 1 85 ? 15.243 -30.078 30.846 1.00 36.81 85 VAL A C 1
ATOM 665 O O . VAL A 1 85 ? 14.796 -28.939 30.728 1.00 36.81 85 VAL A O 1
ATOM 668 N N . SER A 1 86 ? 15.279 -30.716 32.007 1.00 32.66 86 SER A N 1
ATOM 669 C CA . SER A 1 86 ? 14.747 -30.232 33.269 1.00 32.66 86 SER A CA 1
ATOM 670 C C . SER A 1 86 ? 15.671 -29.239 33.991 1.00 32.66 86 SER A C 1
ATOM 672 O O . SER A 1 86 ? 16.846 -29.528 34.189 1.00 32.66 86 SER A O 1
ATOM 674 N N . ARG A 1 87 ? 15.030 -28.192 34.536 1.00 42.69 87 ARG A N 1
ATOM 675 C CA . ARG A 1 87 ? 15.324 -27.436 35.777 1.00 42.69 87 ARG A CA 1
ATOM 676 C C . ARG A 1 87 ? 16.484 -26.429 35.790 1.00 42.69 87 ARG A C 1
ATOM 678 O O . ARG A 1 87 ? 17.602 -26.764 36.157 1.00 42.69 87 ARG A O 1
ATOM 685 N N . VAL A 1 88 ? 16.118 -25.147 35.662 1.00 41.41 88 VAL A N 1
ATOM 686 C CA . VAL A 1 88 ? 16.652 -24.053 36.498 1.00 41.41 88 VAL A CA 1
ATOM 687 C C . VAL A 1 88 ? 15.475 -23.211 37.016 1.00 41.41 88 VAL A C 1
ATOM 689 O O . VAL A 1 88 ? 14.432 -23.110 36.377 1.00 41.41 88 VAL A O 1
ATOM 692 N N . ASN A 1 89 ? 15.622 -22.734 38.247 1.00 40.72 89 ASN A N 1
ATOM 693 C CA . ASN A 1 89 ? 14.593 -22.286 39.177 1.00 40.72 89 ASN A CA 1
ATOM 694 C C . ASN A 1 89 ? 14.234 -20.789 39.022 1.00 40.72 89 ASN A C 1
ATOM 696 O O . ASN A 1 89 ? 15.078 -19.990 38.631 1.00 40.72 89 ASN A O 1
ATOM 700 N N . ALA A 1 90 ? 13.019 -20.442 39.460 1.00 42.81 90 ALA A N 1
ATOM 701 C CA . ALA A 1 90 ? 12.568 -19.120 39.915 1.00 42.81 90 ALA A CA 1
ATOM 702 C C . ALA A 1 90 ? 12.485 -17.954 38.907 1.00 42.81 90 ALA A C 1
ATOM 704 O O . ALA A 1 90 ? 13.328 -17.064 38.860 1.00 42.81 90 ALA A O 1
ATOM 705 N N . SER A 1 91 ? 11.357 -17.875 38.204 1.00 40.81 91 SER A N 1
ATOM 706 C CA . SER A 1 91 ? 10.363 -16.789 38.316 1.00 40.81 91 SER A CA 1
ATOM 707 C C . SER A 1 91 ? 9.351 -16.991 37.193 1.00 40.81 91 SER A C 1
ATOM 709 O O . SER A 1 91 ? 9.716 -17.058 36.022 1.00 40.81 91 SER A O 1
ATOM 711 N N . CYS A 1 92 ? 8.071 -17.144 37.538 1.00 39.31 92 CYS A N 1
ATOM 712 C CA . CYS A 1 92 ? 6.994 -17.108 36.555 1.00 39.31 92 CYS A CA 1
ATOM 713 C C . CYS A 1 92 ? 6.910 -15.683 36.001 1.00 39.31 92 CYS A C 1
ATOM 715 O O . CYS A 1 92 ? 6.075 -14.887 36.422 1.00 39.31 92 CYS A O 1
ATOM 717 N N . LEU A 1 93 ? 7.794 -15.348 35.062 1.00 39.47 93 LEU A N 1
ATOM 718 C C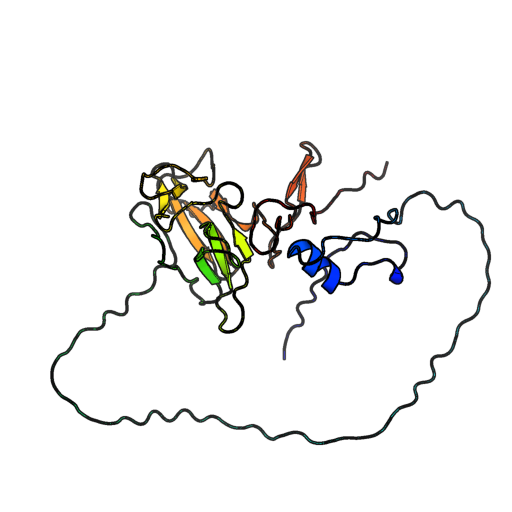A . LEU A 1 93 ? 7.492 -14.333 34.077 1.00 39.47 93 LEU A CA 1
ATOM 719 C C . LEU A 1 93 ? 6.354 -14.930 33.263 1.00 39.47 93 LEU A C 1
ATOM 721 O O . LEU A 1 93 ? 6.560 -15.789 32.408 1.00 39.47 93 LEU A O 1
ATOM 725 N N . PHE A 1 94 ? 5.133 -14.541 33.618 1.00 35.66 94 PHE A N 1
ATOM 726 C CA . PHE A 1 94 ? 3.975 -14.709 32.764 1.00 35.66 94 PHE A CA 1
ATOM 727 C C . PHE A 1 94 ? 4.327 -14.042 31.432 1.00 35.66 94 PHE A C 1
ATOM 729 O O . PHE A 1 94 ? 4.193 -12.831 31.277 1.00 35.66 94 PHE A O 1
ATOM 736 N N . TRP A 1 95 ? 4.842 -14.821 30.482 1.00 32.59 95 TRP A N 1
ATOM 737 C CA . TRP A 1 95 ? 4.828 -14.444 29.082 1.00 32.59 95 TRP A CA 1
ATOM 738 C C . TRP A 1 95 ? 3.355 -14.395 28.706 1.00 32.59 95 TRP A C 1
ATOM 740 O O . TRP A 1 95 ? 2.727 -15.412 28.414 1.00 32.59 95 TRP A O 1
ATOM 750 N N . THR A 1 96 ? 2.765 -13.207 28.799 1.00 36.41 96 THR A N 1
ATOM 751 C CA . THR A 1 96 ? 1.509 -12.951 28.120 1.00 36.41 96 THR A CA 1
ATOM 752 C C . THR A 1 96 ? 1.806 -13.156 26.641 1.00 36.41 96 THR A C 1
ATOM 754 O O . THR A 1 96 ? 2.628 -12.458 26.049 1.00 36.41 96 THR A O 1
ATOM 757 N N . ALA A 1 97 ? 1.195 -14.178 26.044 1.00 44.56 97 ALA A N 1
ATOM 758 C CA . ALA A 1 97 ? 1.160 -14.300 24.599 1.00 44.56 97 ALA A CA 1
ATOM 759 C C . ALA A 1 97 ? 0.418 -13.062 24.075 1.00 44.56 97 ALA A C 1
ATOM 761 O O . ALA A 1 97 ? -0.815 -13.010 24.082 1.00 44.56 97 ALA A O 1
ATOM 762 N N . SER A 1 98 ? 1.171 -12.022 23.711 1.00 43.97 98 SER A N 1
ATOM 763 C CA . SER A 1 98 ? 0.630 -10.864 23.014 1.00 43.97 98 SER A CA 1
ATOM 764 C C . SER A 1 98 ? 0.146 -11.372 21.665 1.00 43.97 98 SER A C 1
ATOM 766 O O . SER A 1 98 ? 0.942 -11.742 20.802 1.00 43.97 98 SER A O 1
ATOM 768 N N . HIS A 1 99 ? -1.171 -11.494 21.520 1.00 45.94 99 HIS A N 1
ATOM 769 C CA . HIS A 1 99 ? -1.762 -11.807 20.233 1.00 45.94 99 HIS A CA 1
ATOM 770 C C . HIS A 1 99 ? -1.499 -10.593 19.349 1.00 45.94 99 HIS A C 1
ATOM 772 O O . HIS A 1 99 ? -1.982 -9.502 19.649 1.00 45.94 99 HIS A O 1
ATOM 778 N N . ALA A 1 100 ? -0.700 -10.766 18.297 1.00 54.03 100 ALA A N 1
ATOM 779 C CA . ALA A 1 100 ? -0.494 -9.711 17.321 1.00 54.03 100 ALA A CA 1
ATOM 780 C C . ALA A 1 100 ? -1.863 -9.334 16.739 1.00 54.03 100 ALA A C 1
ATOM 782 O O . ALA A 1 100 ? -2.514 -10.141 16.075 1.00 54.03 100 ALA A O 1
ATOM 783 N N . THR A 1 101 ? -2.334 -8.125 17.033 1.00 67.50 101 THR A N 1
ATOM 784 C CA . THR A 1 101 ? -3.581 -7.617 16.475 1.00 67.50 101 THR A CA 1
ATOM 785 C C . THR A 1 101 ? -3.344 -7.312 15.002 1.00 67.50 101 THR A C 1
ATOM 787 O O . THR A 1 101 ? -2.527 -6.467 14.663 1.00 67.50 101 THR A O 1
ATOM 790 N N . ASN A 1 102 ? -4.058 -7.993 14.105 1.00 79.06 102 ASN A N 1
ATOM 791 C CA . ASN A 1 102 ? -3.993 -7.763 12.655 1.00 79.06 102 ASN A CA 1
ATOM 792 C C . ASN A 1 102 ? -4.903 -6.605 12.189 1.00 79.06 102 ASN A C 1
ATOM 794 O O . ASN A 1 102 ? -5.252 -6.514 11.009 1.00 79.06 102 ASN A O 1
ATOM 798 N N . THR A 1 103 ? -5.346 -5.775 13.134 1.00 86.81 103 THR A N 1
ATOM 799 C CA . THR A 1 103 ? -6.371 -4.750 12.951 1.00 86.81 103 THR A CA 1
ATOM 800 C C . THR A 1 103 ? -5.916 -3.450 13.606 1.00 86.81 103 THR A C 1
ATOM 802 O O . THR A 1 103 ? -5.540 -3.459 14.774 1.00 86.81 103 THR A O 1
ATOM 805 N N . ILE A 1 104 ? -5.987 -2.344 12.869 1.00 88.44 104 ILE A N 1
ATOM 806 C CA . ILE A 1 104 ? -5.732 -0.979 13.334 1.00 88.44 104 ILE A CA 1
ATOM 807 C C . ILE A 1 104 ? -7.081 -0.312 13.600 1.00 88.44 104 ILE A C 1
ATOM 809 O O . ILE A 1 104 ? -7.944 -0.246 12.722 1.00 88.44 104 ILE A O 1
ATOM 813 N N . THR A 1 105 ? -7.266 0.186 14.815 1.00 88.81 105 THR A N 1
ATOM 814 C CA . THR A 1 105 ? -8.424 0.993 15.225 1.00 88.81 105 THR A CA 1
ATOM 815 C C . THR A 1 105 ? -8.025 2.458 15.369 1.00 88.81 105 THR A C 1
ATOM 817 O O . THR A 1 105 ? -6.843 2.773 15.333 1.00 88.81 105 THR A O 1
ATOM 820 N N . SER A 1 106 ? -8.981 3.361 15.601 1.00 85.44 106 SER A N 1
ATOM 821 C CA . SER A 1 106 ? -8.693 4.788 15.848 1.00 85.44 106 SER A CA 1
ATOM 822 C C . SER A 1 106 ? -7.767 5.049 17.048 1.00 85.44 106 SER A C 1
ATOM 824 O O . SER A 1 106 ? -7.138 6.096 17.148 1.00 85.44 106 SER A O 1
ATOM 826 N N . THR A 1 107 ? -7.662 4.087 17.965 1.00 84.69 107 THR A N 1
ATOM 827 C CA . THR A 1 107 ? -6.815 4.147 19.166 1.00 84.69 107 THR A CA 1
ATOM 828 C C . THR A 1 107 ? -5.423 3.544 18.982 1.00 84.69 107 THR A C 1
ATOM 830 O O . THR A 1 107 ? -4.614 3.598 19.907 1.00 84.69 107 THR A O 1
ATOM 833 N N . GLN A 1 108 ? -5.145 2.932 17.831 1.00 89.50 108 GLN A N 1
ATOM 834 C CA . GLN A 1 108 ? -3.900 2.223 17.559 1.00 89.50 108 GLN A CA 1
ATOM 835 C C . GLN A 1 108 ? -3.243 2.774 16.297 1.00 89.50 108 GLN A C 1
ATOM 837 O O . GLN A 1 108 ? -3.899 3.289 15.394 1.00 89.50 108 GLN A O 1
ATOM 842 N N . PHE A 1 109 ? -1.927 2.643 16.230 1.00 93.00 109 PHE A N 1
ATOM 843 C CA . PHE A 1 109 ? -1.143 3.016 15.066 1.00 93.00 109 PHE A CA 1
ATOM 844 C C . PHE A 1 109 ? 0.034 2.058 14.914 1.00 93.00 109 PHE A C 1
ATOM 846 O O . PHE A 1 109 ? 0.440 1.418 15.880 1.00 93.00 109 PHE A O 1
ATOM 853 N N . ILE A 1 110 ? 0.565 1.962 13.699 1.00 94.88 110 ILE A N 1
ATOM 854 C CA . ILE A 1 110 ? 1.826 1.278 13.410 1.00 94.88 110 ILE A CA 1
ATOM 855 C C . ILE A 1 110 ? 2.890 2.355 13.275 1.00 94.88 110 ILE A C 1
ATOM 857 O O . ILE A 1 110 ? 2.743 3.254 12.444 1.00 94.88 110 ILE A O 1
ATOM 861 N N . LYS A 1 111 ? 3.958 2.263 14.061 1.00 96.12 111 LYS A N 1
ATOM 862 C CA . LYS A 1 111 ? 5.108 3.163 13.947 1.00 96.12 111 LYS A CA 1
ATOM 863 C C . LYS A 1 111 ? 6.302 2.428 13.354 1.00 96.12 111 LYS A C 1
ATOM 865 O O . LYS A 1 111 ? 6.584 1.313 13.756 1.00 96.12 111 LYS A O 1
ATOM 870 N N . ASP A 1 112 ? 7.038 3.042 12.436 1.00 96.50 112 ASP A N 1
ATOM 871 C CA . ASP A 1 112 ? 8.286 2.474 11.904 1.00 96.50 112 ASP A CA 1
ATOM 872 C C . ASP A 1 112 ? 9.277 2.120 13.052 1.00 96.50 112 ASP A C 1
ATOM 874 O O . ASP A 1 112 ? 9.554 3.002 13.875 1.00 96.50 112 ASP A O 1
ATOM 878 N N . PRO A 1 113 ? 9.800 0.872 13.180 1.00 96.25 113 PRO A N 1
ATOM 879 C CA . PRO A 1 113 ? 9.775 -0.263 12.239 1.00 96.25 113 PRO A CA 1
ATOM 880 C C . PRO A 1 113 ? 8.813 -1.412 12.600 1.00 96.25 113 PRO A C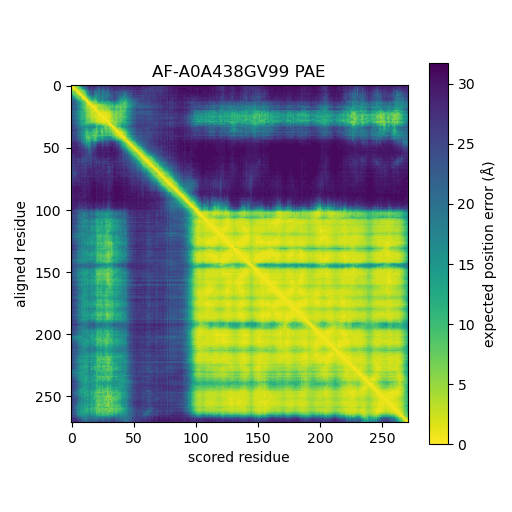 1
ATOM 882 O O . PRO A 1 113 ? 9.055 -2.564 12.235 1.00 96.25 113 PRO A O 1
ATOM 885 N N . GLU A 1 114 ? 7.740 -1.141 13.338 1.00 95.44 114 GLU A N 1
ATOM 886 C CA . GLU A 1 114 ? 6.709 -2.128 13.664 1.00 95.44 114 GLU A CA 1
ATOM 887 C C . GLU A 1 114 ? 6.063 -2.716 12.400 1.00 95.44 114 GLU A C 1
ATOM 889 O O . GLU A 1 114 ? 5.913 -2.063 11.361 1.00 95.44 114 GLU A O 1
ATOM 894 N N . ILE A 1 115 ? 5.669 -3.986 12.502 1.00 94.19 115 ILE A N 1
ATOM 895 C CA . ILE A 1 115 ? 5.076 -4.761 11.413 1.00 94.19 115 ILE A CA 1
ATOM 896 C C . ILE A 1 115 ? 3.817 -5.436 11.940 1.00 94.19 115 ILE A C 1
ATOM 898 O O . ILE A 1 115 ? 3.818 -6.020 13.024 1.00 94.19 115 ILE A O 1
ATOM 902 N N . MET A 1 116 ? 2.767 -5.421 11.128 1.00 94.12 116 MET A N 1
ATOM 903 C CA . MET A 1 116 ? 1.546 -6.174 11.373 1.00 94.12 116 MET A CA 1
ATOM 904 C C . MET A 1 116 ? 1.485 -7.383 10.439 1.00 94.12 116 MET A C 1
ATOM 906 O O . MET A 1 116 ? 1.831 -7.293 9.260 1.00 94.12 116 MET A O 1
ATOM 910 N N . VAL A 1 117 ? 1.055 -8.524 10.970 1.00 94.00 117 VAL A N 1
ATOM 911 C CA . VAL A 1 117 ? 0.981 -9.798 10.244 1.00 94.00 117 VAL A CA 1
ATOM 912 C C . VAL A 1 117 ? -0.488 -10.166 10.033 1.00 94.00 117 VAL A C 1
ATOM 914 O O . VAL A 1 117 ? -1.313 -9.946 10.919 1.00 94.00 117 VAL A O 1
ATOM 917 N N . SER A 1 118 ? -0.828 -10.712 8.864 1.00 94.38 118 SER A N 1
ATOM 918 C CA . SER A 1 118 ? -2.159 -11.274 8.614 1.00 94.38 118 SER A CA 1
ATOM 919 C C . SER A 1 118 ? -2.417 -12.494 9.513 1.00 94.38 118 SER A C 1
ATOM 921 O O . SER A 1 118 ? -1.480 -13.127 9.998 1.00 94.38 118 SER A O 1
ATOM 923 N N . ASN A 1 119 ? -3.684 -12.846 9.743 1.00 91.81 119 ASN A N 1
ATOM 924 C CA . ASN A 1 119 ? -4.057 -13.887 10.711 1.00 91.81 119 ASN A CA 1
ATOM 925 C C . ASN A 1 119 ? -3.416 -15.258 10.405 1.00 91.81 119 ASN A C 1
ATOM 927 O O . ASN A 1 119 ? -2.820 -15.889 11.272 1.00 91.81 119 ASN A O 1
ATOM 931 N N . GLY A 1 120 ? -3.464 -15.689 9.148 1.00 90.38 120 GLY A N 1
ATOM 932 C CA . GLY A 1 120 ? -2.821 -16.901 8.644 1.00 90.38 120 GLY A CA 1
ATOM 933 C C . GLY A 1 120 ? -1.323 -16.753 8.378 1.00 90.38 120 GLY A C 1
ATOM 934 O O . GLY A 1 120 ? -0.715 -17.656 7.811 1.00 90.38 120 GLY A O 1
ATOM 935 N N . SER A 1 121 ? -0.712 -15.626 8.761 1.00 90.69 121 SER A N 1
ATOM 936 C CA . SER A 1 121 ? 0.719 -15.356 8.594 1.00 90.69 121 SER A CA 1
ATOM 937 C C . SER A 1 121 ? 1.224 -15.445 7.151 1.00 90.69 121 SER A C 1
ATOM 939 O O . SER A 1 121 ? 2.397 -15.736 6.934 1.00 90.69 121 SER A O 1
ATOM 941 N N . LEU A 1 122 ? 0.370 -15.161 6.164 1.00 91.19 122 LEU A N 1
ATOM 942 C CA . LEU A 1 122 ? 0.733 -15.166 4.740 1.00 91.19 122 LEU A CA 1
ATOM 943 C C . LEU A 1 122 ? 1.286 -13.817 4.271 1.00 91.19 122 LEU A C 1
ATOM 945 O O . LEU A 1 122 ? 2.139 -13.770 3.382 1.00 91.19 122 LEU A O 1
ATOM 949 N N . PHE A 1 123 ? 0.830 -12.725 4.883 1.00 94.38 123 PHE A N 1
ATOM 950 C CA . PHE A 1 123 ? 1.195 -11.365 4.501 1.00 94.38 123 PHE A CA 1
ATOM 951 C C . PHE A 1 123 ? 1.634 -10.540 5.707 1.00 94.38 123 PHE A C 1
ATOM 953 O O . PHE A 1 123 ? 1.215 -10.776 6.841 1.00 94.38 123 PHE A O 1
ATOM 960 N N . LYS A 1 124 ? 2.484 -9.553 5.439 1.00 95.44 124 LYS A N 1
ATOM 961 C CA . LYS A 1 124 ? 2.965 -8.552 6.390 1.00 95.44 124 LYS A CA 1
ATOM 962 C C . LYS A 1 124 ? 2.730 -7.162 5.825 1.00 95.44 124 LYS A C 1
ATOM 964 O O . LYS A 1 124 ? 2.812 -6.980 4.613 1.00 95.44 124 LYS A O 1
ATOM 969 N N . MET A 1 125 ? 2.485 -6.192 6.696 1.00 96.31 125 MET A N 1
ATOM 970 C CA . MET A 1 125 ? 2.474 -4.778 6.334 1.00 96.31 125 MET A CA 1
ATOM 971 C C . MET A 1 125 ? 3.249 -3.931 7.336 1.00 96.31 125 MET A C 1
ATOM 973 O O . MET A 1 125 ? 3.286 -4.243 8.527 1.00 96.31 125 MET A O 1
ATOM 977 N N . GLY A 1 126 ? 3.858 -2.859 6.846 1.00 97.25 126 GLY A N 1
ATOM 978 C CA . GLY A 1 126 ? 4.714 -1.973 7.629 1.00 97.25 126 GLY A CA 1
ATOM 979 C C . GLY A 1 126 ? 5.527 -1.036 6.740 1.00 97.25 126 GLY A C 1
ATOM 980 O O . GLY A 1 126 ? 5.299 -0.947 5.529 1.00 97.25 126 GLY A O 1
ATOM 981 N N . PHE A 1 127 ? 6.485 -0.339 7.347 1.00 98.12 127 PHE A N 1
ATOM 982 C CA . PHE A 1 127 ? 7.400 0.544 6.626 1.00 98.12 127 PHE A CA 1
ATOM 983 C C . PHE A 1 127 ? 8.628 -0.211 6.102 1.00 98.12 127 PHE A C 1
ATOM 985 O O . PHE A 1 127 ? 9.233 -1.017 6.812 1.00 98.12 127 PHE A O 1
ATOM 992 N N . PHE A 1 128 ? 9.042 0.080 4.869 1.00 97.06 128 PHE A N 1
ATOM 993 C CA . PHE A 1 128 ? 10.216 -0.519 4.233 1.00 97.06 128 PHE A CA 1
ATOM 994 C C . PHE A 1 128 ? 10.953 0.470 3.313 1.00 97.06 128 PHE A C 1
ATOM 996 O O . PHE A 1 128 ? 10.448 1.548 2.987 1.00 97.06 128 PHE A O 1
ATOM 1003 N N . SER A 1 129 ? 12.159 0.077 2.893 1.00 96.75 129 SER A N 1
ATOM 1004 C CA . SER A 1 129 ? 12.980 0.786 1.907 1.00 96.75 129 SER A CA 1
ATOM 1005 C C . SER A 1 129 ? 13.357 -0.175 0.773 1.00 96.75 129 SER A C 1
ATOM 1007 O O . SER A 1 129 ? 13.892 -1.247 1.060 1.00 96.75 129 SER A O 1
ATOM 1009 N N . PRO A 1 130 ? 13.059 0.151 -0.495 1.00 92.06 130 PRO A N 1
ATOM 1010 C CA . PRO A 1 130 ? 13.395 -0.693 -1.640 1.00 92.06 130 PRO A CA 1
ATOM 1011 C C . PRO A 1 130 ? 14.861 -0.523 -2.064 1.00 92.06 130 PRO A C 1
ATOM 1013 O O . PRO A 1 130 ? 15.348 0.599 -2.230 1.00 92.06 130 PRO A O 1
ATOM 1016 N N . GLY A 1 131 ? 15.553 -1.642 -2.299 1.00 87.88 131 GLY A N 1
ATOM 1017 C CA . GLY A 1 131 ? 16.936 -1.658 -2.784 1.00 87.88 131 GLY A CA 1
ATOM 1018 C C . GLY A 1 131 ? 17.871 -0.812 -1.913 1.00 87.88 131 GLY A C 1
ATOM 1019 O O . GLY A 1 131 ? 17.900 -0.965 -0.697 1.00 87.88 131 GLY A O 1
ATOM 1020 N N . ASN A 1 132 ? 18.599 0.112 -2.546 1.00 88.94 132 ASN A N 1
ATOM 1021 C CA . ASN A 1 132 ? 19.531 1.027 -1.872 1.00 88.94 132 ASN A CA 1
ATOM 1022 C C . ASN A 1 132 ? 18.918 2.412 -1.574 1.00 88.94 132 ASN A C 1
ATOM 1024 O O . ASN A 1 132 ? 19.645 3.389 -1.397 1.00 88.94 132 ASN A O 1
ATOM 1028 N N . SER A 1 133 ? 17.588 2.533 -1.584 1.00 93.81 133 SER A N 1
ATOM 1029 C CA . SER A 1 133 ? 16.901 3.798 -1.313 1.00 93.81 133 SER A CA 1
ATOM 1030 C C . SER A 1 133 ? 16.913 4.138 0.177 1.00 93.81 133 SER A C 1
ATOM 1032 O O . SER A 1 133 ? 16.695 3.272 1.019 1.00 93.81 133 SER A O 1
ATOM 1034 N N . THR A 1 134 ? 17.092 5.416 0.513 1.00 95.69 134 THR A N 1
ATOM 1035 C CA . THR A 1 134 ? 16.899 5.930 1.884 1.00 95.69 134 THR A CA 1
ATOM 1036 C C . THR A 1 134 ? 15.453 6.339 2.164 1.00 95.69 134 THR A C 1
ATOM 1038 O O . THR A 1 134 ? 15.101 6.659 3.296 1.00 95.69 134 THR A O 1
ATOM 1041 N N . LYS A 1 135 ? 14.601 6.337 1.134 1.00 97.88 135 LYS A N 1
ATOM 1042 C CA . LYS A 1 135 ? 13.184 6.677 1.246 1.00 97.88 135 LYS A CA 1
ATOM 1043 C C . LYS A 1 135 ? 12.411 5.584 1.983 1.00 97.88 135 LYS A C 1
ATOM 1045 O O . LYS A 1 135 ? 12.747 4.398 1.888 1.00 97.88 135 LYS A O 1
ATOM 1050 N N . ARG A 1 136 ? 11.357 5.985 2.698 1.00 98.06 136 ARG A N 1
ATOM 1051 C CA . ARG A 1 136 ? 10.478 5.085 3.454 1.00 98.06 136 ARG A CA 1
ATOM 1052 C C . ARG A 1 136 ? 9.076 5.045 2.853 1.00 98.06 136 ARG A C 1
ATOM 1054 O O . ARG A 1 136 ? 8.452 6.076 2.589 1.00 98.06 136 ARG A O 1
ATOM 1061 N N . TYR A 1 137 ? 8.583 3.826 2.667 1.00 98.25 137 TYR A N 1
ATOM 1062 C CA . TYR A 1 137 ? 7.278 3.529 2.088 1.00 98.25 137 TYR A CA 1
ATOM 1063 C C . TYR A 1 137 ? 6.497 2.606 3.012 1.00 98.25 137 TYR A C 1
ATOM 1065 O O . TYR A 1 137 ? 7.072 1.679 3.577 1.00 98.25 137 TYR A O 1
ATOM 1073 N N . PHE A 1 138 ? 5.190 2.819 3.128 1.00 98.19 138 PHE A N 1
ATOM 1074 C CA . PHE A 1 138 ? 4.290 1.866 3.757 1.00 98.19 138 PHE A CA 1
ATOM 1075 C C . PHE A 1 138 ? 3.686 0.948 2.698 1.00 98.19 138 PHE A C 1
ATOM 1077 O O . PHE A 1 138 ? 3.065 1.406 1.728 1.00 98.19 138 PHE A O 1
ATOM 1084 N N . GLY A 1 139 ? 3.854 -0.355 2.895 1.00 97.62 139 GLY A N 1
ATOM 1085 C CA . GLY A 1 139 ? 3.391 -1.355 1.948 1.00 97.62 139 GLY A CA 1
ATOM 1086 C C . GLY A 1 139 ? 3.090 -2.702 2.578 1.00 97.62 139 GLY A C 1
ATOM 1087 O O . GLY A 1 139 ? 3.211 -2.897 3.787 1.00 97.62 139 GLY A O 1
ATOM 1088 N N . ILE A 1 140 ? 2.680 -3.624 1.715 1.00 97.38 140 ILE A N 1
ATOM 1089 C CA . ILE A 1 140 ? 2.335 -5.005 2.045 1.00 97.38 140 ILE A CA 1
ATOM 1090 C C . ILE A 1 140 ? 3.284 -5.911 1.263 1.00 97.38 140 ILE A C 1
ATOM 1092 O O . ILE A 1 140 ? 3.547 -5.659 0.086 1.00 97.38 140 ILE A O 1
ATOM 1096 N N . TRP A 1 141 ? 3.785 -6.967 1.892 1.00 95.56 141 TRP A N 1
ATOM 1097 C CA . TRP A 1 141 ? 4.645 -7.972 1.268 1.00 95.56 141 TRP A CA 1
ATOM 1098 C C . TRP A 1 141 ? 4.288 -9.380 1.743 1.00 95.56 141 TRP A C 1
ATOM 1100 O O . TRP A 1 141 ? 3.608 -9.570 2.757 1.00 95.56 141 TRP A O 1
ATOM 1110 N N . TYR A 1 142 ? 4.748 -10.385 1.000 1.00 92.94 142 TYR A N 1
ATOM 1111 C CA . TYR A 1 142 ? 4.599 -11.778 1.411 1.00 92.94 142 TYR A CA 1
ATOM 1112 C C . TYR A 1 142 ? 5.426 -12.078 2.661 1.00 92.94 142 TYR A C 1
ATOM 1114 O O . TYR A 1 142 ? 6.594 -11.701 2.768 1.00 92.94 142 TYR A O 1
ATOM 1122 N N . ASN A 1 143 ? 4.850 -12.832 3.591 1.00 92.06 143 ASN A N 1
ATOM 1123 C CA . ASN A 1 143 ? 5.574 -13.334 4.747 1.00 92.06 143 ASN A CA 1
ATOM 1124 C C . ASN A 1 143 ? 6.301 -14.644 4.399 1.00 92.06 143 ASN A C 1
ATOM 1126 O O . ASN A 1 143 ? 5.856 -15.728 4.767 1.00 92.06 143 ASN A O 1
ATOM 1130 N N . THR A 1 144 ? 7.412 -14.547 3.664 1.00 86.00 144 THR A N 1
ATOM 1131 C CA . THR A 1 144 ? 8.260 -15.704 3.324 1.00 86.00 144 THR A CA 1
ATOM 1132 C C . THR A 1 144 ? 9.676 -15.537 3.861 1.00 86.00 144 THR A C 1
ATOM 1134 O O . THR A 1 144 ? 10.119 -14.425 4.141 1.00 86.00 144 THR A O 1
ATOM 1137 N N . THR A 1 145 ? 10.395 -16.649 4.010 1.00 75.38 145 THR A N 1
ATOM 1138 C CA . THR A 1 145 ? 11.768 -16.662 4.540 1.00 75.38 145 THR A CA 1
ATOM 1139 C C . THR A 1 145 ? 12.823 -16.326 3.481 1.00 75.38 145 THR A C 1
ATOM 1141 O O . THR A 1 145 ? 13.945 -15.986 3.837 1.00 75.38 145 THR A O 1
ATOM 1144 N N . SER A 1 146 ? 12.499 -16.430 2.187 1.00 73.94 146 SER A N 1
ATOM 1145 C CA . SER A 1 146 ? 13.503 -16.418 1.115 1.00 73.94 146 SER A CA 1
ATOM 1146 C C . SER A 1 146 ? 13.580 -15.121 0.314 1.00 73.94 146 SER A C 1
ATOM 1148 O O . SER A 1 146 ? 14.667 -14.779 -0.139 1.00 73.94 146 SER A O 1
ATOM 1150 N N . LEU A 1 147 ? 12.464 -14.415 0.094 1.00 78.88 147 LEU A N 1
ATOM 1151 C CA . LEU A 1 147 ? 12.425 -13.227 -0.767 1.00 78.88 147 LEU A CA 1
ATOM 1152 C C . LEU A 1 147 ? 11.499 -12.148 -0.194 1.00 78.88 147 LEU A C 1
ATOM 1154 O O . LEU A 1 147 ? 10.354 -12.416 0.177 1.00 78.88 147 LEU A O 1
ATOM 1158 N N . PHE A 1 148 ? 11.995 -10.908 -0.160 1.00 84.75 148 PHE A N 1
ATOM 1159 C CA . PHE A 1 148 ? 11.199 -9.734 0.189 1.00 84.75 148 PHE A CA 1
ATOM 1160 C C . PHE A 1 148 ? 10.430 -9.253 -1.046 1.00 84.75 148 PHE A C 1
ATOM 1162 O O . PHE A 1 148 ? 10.935 -8.472 -1.849 1.00 84.75 148 PHE A O 1
ATOM 1169 N N . THR A 1 149 ? 9.210 -9.759 -1.215 1.00 88.81 149 THR A N 1
ATOM 1170 C CA . THR A 1 149 ? 8.358 -9.432 -2.365 1.00 88.81 149 THR A CA 1
ATOM 1171 C C . THR A 1 149 ? 7.207 -8.536 -1.935 1.00 88.81 149 THR A C 1
ATOM 1173 O O . THR A 1 149 ? 6.236 -8.996 -1.327 1.00 88.81 149 THR A O 1
ATOM 1176 N N . VAL A 1 150 ? 7.324 -7.252 -2.271 1.00 93.56 150 VAL A N 1
ATOM 1177 C CA . VAL A 1 150 ? 6.281 -6.242 -2.065 1.00 93.56 150 VAL A CA 1
ATOM 1178 C C . VAL A 1 150 ? 5.149 -6.470 -3.059 1.00 93.56 150 VAL A C 1
ATOM 1180 O O . VAL A 1 150 ? 5.388 -6.739 -4.228 1.00 93.56 150 VAL A O 1
ATOM 1183 N N . ILE A 1 151 ? 3.910 -6.343 -2.599 1.00 93.75 151 ILE A N 1
ATOM 1184 C CA . ILE A 1 151 ? 2.708 -6.526 -3.419 1.00 93.75 151 ILE A CA 1
ATOM 1185 C C . ILE A 1 151 ? 1.854 -5.262 -3.534 1.00 93.75 151 ILE A C 1
ATOM 1187 O O . ILE A 1 151 ? 1.085 -5.102 -4.480 1.00 93.75 151 ILE A O 1
ATOM 1191 N N . TRP A 1 152 ? 1.983 -4.344 -2.581 1.00 96.38 152 TRP A N 1
ATOM 1192 C CA . TRP A 1 152 ? 1.199 -3.118 -2.554 1.00 96.38 152 TRP A CA 1
ATOM 1193 C C . TRP A 1 152 ? 1.941 -2.016 -1.805 1.00 96.38 152 TRP A C 1
ATOM 1195 O O . TRP A 1 152 ? 2.643 -2.302 -0.836 1.00 96.38 152 TRP A O 1
ATOM 1205 N N . ILE A 1 153 ? 1.796 -0.770 -2.259 1.00 97.56 153 ILE A N 1
ATOM 1206 C CA . ILE A 1 153 ? 2.447 0.412 -1.682 1.00 97.56 153 ILE A CA 1
ATOM 1207 C C . ILE A 1 153 ? 1.447 1.564 -1.693 1.00 97.56 153 ILE A C 1
ATOM 1209 O O . ILE A 1 153 ? 0.851 1.848 -2.730 1.00 97.56 153 ILE A O 1
ATOM 1213 N N . SER A 1 154 ? 1.304 2.235 -0.553 1.00 96.81 154 SER A N 1
ATOM 1214 C CA . SER A 1 154 ? 0.414 3.390 -0.384 1.00 96.81 154 SER A CA 1
ATOM 1215 C C . SER A 1 154 ? 1.041 4.680 -0.930 1.00 96.81 154 SER A C 1
ATOM 1217 O O . SER A 1 154 ? 0.639 5.208 -1.964 1.00 96.81 154 SER A O 1
ATOM 1219 N N . ASN A 1 155 ? 2.091 5.161 -0.270 1.00 97.56 155 ASN A N 1
ATOM 1220 C CA . ASN A 1 155 ? 2.744 6.446 -0.494 1.00 97.56 155 ASN A CA 1
ATOM 1221 C C . ASN A 1 155 ? 3.848 6.377 -1.568 1.00 97.56 155 ASN A C 1
ATOM 1223 O O . ASN A 1 155 ? 4.928 6.938 -1.404 1.00 97.56 155 ASN A O 1
ATOM 1227 N N . ARG A 1 156 ? 3.588 5.665 -2.673 1.00 96.00 156 ARG A N 1
ATOM 1228 C CA . ARG A 1 156 ? 4.589 5.415 -3.728 1.00 96.00 156 ARG A CA 1
ATOM 1229 C C . ARG A 1 156 ? 5.071 6.677 -4.457 1.00 96.00 156 ARG A C 1
ATOM 1231 O O . ARG A 1 156 ? 6.213 6.708 -4.887 1.00 96.00 156 ARG A O 1
ATOM 1238 N N . GLU A 1 157 ? 4.224 7.704 -4.555 1.00 96.31 157 GLU A N 1
ATOM 1239 C CA . GLU A 1 157 ? 4.555 8.998 -5.185 1.00 96.31 157 GLU A CA 1
ATOM 1240 C C . GLU A 1 157 ? 5.130 10.020 -4.196 1.00 96.31 157 GLU A C 1
ATOM 1242 O O . GLU A 1 157 ? 5.786 10.978 -4.594 1.00 96.31 157 GLU A O 1
ATOM 1247 N N . ASN A 1 158 ? 4.871 9.832 -2.901 1.00 97.75 158 ASN A N 1
ATOM 1248 C CA . ASN A 1 158 ? 5.262 10.764 -1.849 1.00 97.75 158 ASN A CA 1
ATOM 1249 C C . ASN A 1 158 ? 5.905 9.995 -0.681 1.00 97.75 158 ASN A C 1
ATOM 1251 O O . ASN A 1 158 ? 5.252 9.736 0.336 1.00 97.75 158 ASN A O 1
ATOM 1255 N N . PRO A 1 159 ? 7.163 9.544 -0.837 1.00 97.94 159 PRO A N 1
ATOM 1256 C CA . PRO A 1 159 ? 7.866 8.833 0.217 1.00 97.94 159 PRO A CA 1
ATOM 1257 C C . PRO A 1 159 ? 8.218 9.716 1.409 1.00 97.94 159 PRO A C 1
ATOM 1259 O O . PRO A 1 159 ? 8.482 10.909 1.281 1.00 97.94 159 PRO A O 1
ATOM 1262 N N . LEU A 1 160 ? 8.368 9.068 2.558 1.00 98.31 160 LEU A N 1
ATOM 1263 C CA . LEU A 1 160 ? 8.986 9.662 3.737 1.00 98.31 160 LEU A CA 1
ATOM 1264 C C . LEU A 1 160 ? 10.514 9.720 3.566 1.00 98.31 160 LEU A C 1
ATOM 1266 O O . LEU A 1 160 ? 11.122 8.880 2.893 1.00 98.31 160 LEU A O 1
ATOM 1270 N N . ASN A 1 161 ? 11.137 10.715 4.198 1.00 97.12 161 ASN A N 1
ATOM 1271 C CA . ASN A 1 161 ? 12.587 10.944 4.138 1.00 97.12 161 ASN A CA 1
ATOM 1272 C C . ASN A 1 161 ? 13.356 10.318 5.310 1.00 97.12 161 ASN A C 1
ATOM 1274 O O . ASN A 1 161 ? 14.584 10.330 5.302 1.00 97.12 161 ASN A O 1
ATOM 1278 N N . ASP A 1 162 ? 12.642 9.802 6.307 1.00 95.94 162 ASP A N 1
ATOM 1279 C CA . ASP A 1 162 ? 13.183 9.248 7.541 1.00 95.94 162 ASP A CA 1
ATOM 1280 C C . ASP A 1 162 ? 12.288 8.114 8.071 1.00 95.94 162 ASP A C 1
ATOM 1282 O O . ASP A 1 162 ? 11.199 7.858 7.550 1.00 95.94 162 ASP A O 1
ATOM 1286 N N . SER A 1 163 ? 12.743 7.438 9.127 1.00 96.75 163 SER A N 1
ATOM 1287 C CA . SER A 1 163 ? 12.006 6.364 9.806 1.00 96.75 163 SER A CA 1
ATOM 1288 C C . SER A 1 163 ? 11.037 6.885 10.878 1.00 96.75 163 SER A C 1
ATOM 1290 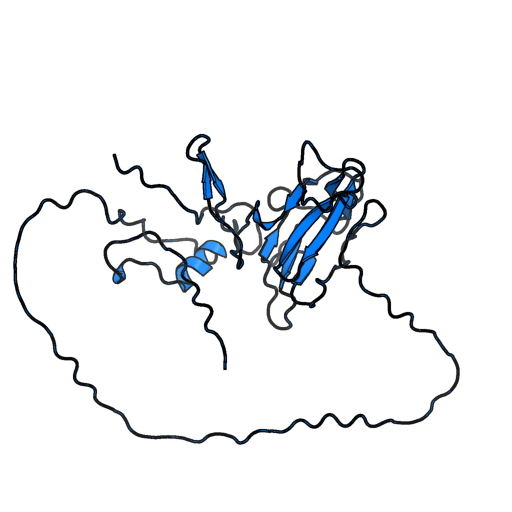O O . SER A 1 163 ? 10.875 6.262 11.924 1.00 96.75 163 SER A O 1
ATOM 1292 N N . SER A 1 164 ? 10.419 8.054 10.669 1.00 97.19 164 SER A N 1
ATOM 1293 C CA . SER A 1 164 ? 9.428 8.622 11.602 1.00 97.19 164 SER A CA 1
ATOM 1294 C C . SER A 1 164 ? 7.980 8.236 11.274 1.00 97.19 164 SER A C 1
ATOM 1296 O O . SER A 1 164 ? 7.055 8.718 11.926 1.00 97.19 164 SER A O 1
ATOM 1298 N N . GLY A 1 165 ? 7.790 7.378 10.266 1.00 97.81 165 GLY A N 1
ATOM 1299 C CA . GLY A 1 165 ? 6.492 7.028 9.701 1.00 97.81 165 GLY A CA 1
ATOM 1300 C C . GLY A 1 165 ? 5.495 6.463 10.714 1.00 97.81 165 GLY A C 1
ATOM 1301 O O . GLY A 1 165 ? 5.837 5.617 11.546 1.00 97.81 165 GLY A O 1
ATOM 1302 N N . ILE A 1 166 ? 4.244 6.910 10.604 1.00 97.75 166 ILE A N 1
ATOM 1303 C CA . ILE A 1 166 ? 3.105 6.443 11.401 1.00 97.75 166 ILE A CA 1
ATOM 1304 C C . ILE A 1 166 ? 1.949 6.097 10.459 1.00 97.75 166 ILE A C 1
ATOM 1306 O O . ILE A 1 166 ? 1.623 6.877 9.566 1.00 97.75 166 ILE A O 1
ATOM 1310 N N . VAL A 1 167 ? 1.304 4.947 10.667 1.00 97.88 167 VAL A N 1
ATOM 1311 C CA . VAL A 1 167 ? 0.046 4.581 9.999 1.00 97.88 167 VAL A CA 1
ATOM 1312 C C . VAL A 1 167 ? -1.068 4.446 11.017 1.00 97.88 167 VAL A C 1
ATOM 1314 O O . VAL A 1 167 ? -0.927 3.708 11.989 1.00 97.88 167 VAL A O 1
ATOM 1317 N N . MET A 1 168 ? -2.185 5.130 10.784 1.00 96.25 168 MET A N 1
ATOM 1318 C CA . MET A 1 168 ? -3.326 5.127 11.700 1.00 96.25 168 MET A CA 1
ATOM 1319 C C . MET A 1 168 ? -4.653 5.321 10.972 1.00 96.25 168 MET A C 1
ATOM 1321 O O . MET A 1 168 ? -4.685 5.824 9.850 1.00 96.25 168 MET A O 1
ATOM 1325 N N . VAL A 1 169 ? -5.749 4.951 11.635 1.00 96.50 169 VAL A N 1
ATOM 1326 C CA . VAL A 1 169 ? -7.097 5.340 11.209 1.00 96.50 169 VAL A CA 1
ATOM 1327 C C . VAL A 1 169 ? -7.443 6.664 11.888 1.00 96.50 169 VAL A C 1
ATOM 1329 O O . VAL A 1 169 ? -7.396 6.752 13.114 1.00 96.50 169 VAL A O 1
ATOM 1332 N N . SER A 1 170 ? -7.747 7.699 11.110 1.00 94.25 170 SER A N 1
ATOM 1333 C CA . SER A 1 170 ? -8.172 9.000 11.627 1.00 94.25 170 SER A CA 1
ATOM 1334 C C . SER A 1 170 ? -9.610 8.973 12.144 1.00 94.25 170 SER A C 1
ATOM 1336 O O . SER A 1 170 ? -10.370 8.039 11.897 1.00 94.25 170 SER A O 1
ATOM 1338 N N . GLU A 1 171 ? -9.992 10.012 12.885 1.00 91.56 171 GLU A N 1
ATOM 1339 C CA . GLU A 1 171 ? -11.321 10.131 13.504 1.00 91.56 171 GLU A CA 1
ATOM 1340 C C . GLU A 1 171 ? -12.465 10.201 12.482 1.00 91.56 171 GLU A C 1
ATOM 1342 O O . GLU A 1 171 ? -13.578 9.757 12.757 1.00 91.56 171 GLU A O 1
ATOM 1347 N N . ASP A 1 172 ? -12.187 10.714 11.283 1.00 90.69 172 ASP A N 1
ATOM 1348 C CA . ASP A 1 172 ? -13.114 10.711 10.149 1.00 90.69 172 ASP A CA 1
ATOM 1349 C C . ASP A 1 172 ? -13.246 9.323 9.495 1.00 90.69 172 ASP A C 1
ATOM 1351 O O . ASP A 1 172 ? -14.097 9.127 8.633 1.00 90.69 172 ASP A O 1
ATOM 1355 N N . GLY A 1 173 ? -12.441 8.346 9.919 1.00 93.19 173 GLY A N 1
ATOM 1356 C CA . GLY A 1 173 ? -12.478 6.975 9.436 1.00 93.19 173 GLY A CA 1
ATOM 1357 C C . GLY A 1 173 ? -11.618 6.709 8.208 1.00 93.19 173 GLY A C 1
ATOM 1358 O O . GLY A 1 173 ? -11.821 5.671 7.584 1.00 93.19 173 GLY A O 1
ATOM 1359 N N . ASN A 1 174 ? -10.696 7.604 7.839 1.00 96.19 174 ASN A N 1
ATOM 1360 C CA . ASN A 1 174 ? -9.720 7.374 6.771 1.00 96.19 174 ASN A CA 1
ATOM 1361 C C . ASN A 1 174 ? -8.450 6.677 7.283 1.00 96.19 174 ASN A C 1
ATOM 1363 O O . ASN A 1 174 ? -8.059 6.821 8.436 1.00 96.19 174 ASN A O 1
ATOM 1367 N N . LEU A 1 175 ? -7.778 5.915 6.419 1.00 96.88 175 LEU A N 1
ATOM 1368 C CA . LEU A 1 175 ? -6.444 5.379 6.697 1.00 96.88 175 LEU A CA 1
ATOM 1369 C C . LEU A 1 175 ? -5.395 6.399 6.254 1.00 96.88 175 LEU A C 1
ATOM 1371 O O . LEU A 1 175 ? -5.399 6.804 5.092 1.00 96.88 175 LEU A O 1
ATOM 1375 N N . LEU A 1 176 ? -4.486 6.775 7.152 1.00 97.69 176 LEU A N 1
ATOM 1376 C CA . LEU A 1 176 ? -3.458 7.785 6.910 1.00 97.69 176 LEU A CA 1
ATOM 1377 C C . LEU A 1 176 ? -2.050 7.204 7.032 1.00 97.69 176 LEU A C 1
ATOM 1379 O O . LEU A 1 176 ? -1.790 6.372 7.901 1.00 97.69 176 LEU A O 1
A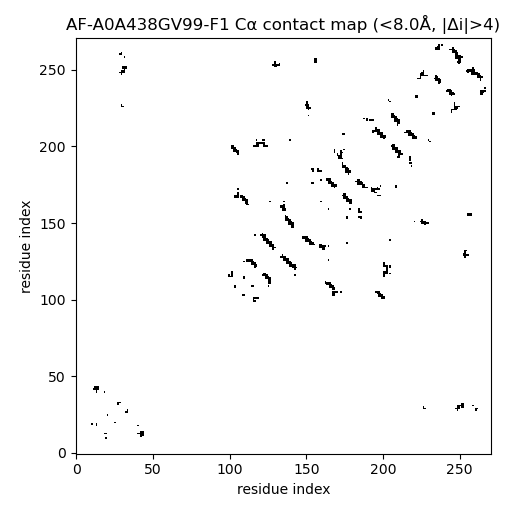TOM 1383 N N . VAL A 1 177 ? -1.136 7.712 6.203 1.00 98.44 177 VAL A N 1
ATOM 1384 C CA . VAL A 1 177 ? 0.317 7.588 6.385 1.00 98.44 177 VAL A CA 1
ATOM 1385 C C . VAL A 1 177 ? 0.866 8.973 6.697 1.00 98.44 177 VAL A 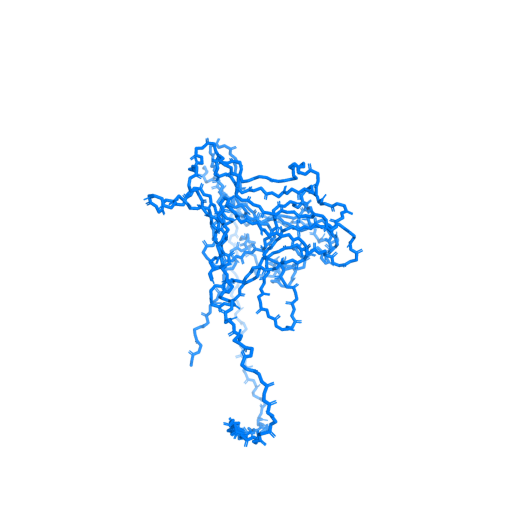C 1
ATOM 1387 O O . VAL A 1 177 ? 0.693 9.902 5.905 1.00 98.44 177 VAL A O 1
ATOM 1390 N N . LEU A 1 178 ? 1.524 9.100 7.845 1.00 98.25 178 LEU A N 1
ATOM 1391 C CA . LEU A 1 178 ? 2.029 10.351 8.398 1.00 98.25 178 LEU A CA 1
ATOM 1392 C C . LEU A 1 178 ? 3.540 10.281 8.650 1.00 98.25 178 LEU A C 1
ATOM 1394 O O . LEU A 1 178 ? 4.090 9.190 8.810 1.00 98.25 178 LEU A O 1
ATOM 1398 N N . ASN A 1 179 ? 4.195 11.437 8.755 1.00 97.25 179 ASN A N 1
ATOM 1399 C CA . ASN A 1 179 ? 5.521 11.550 9.379 1.00 97.25 179 ASN A CA 1
ATOM 1400 C C . ASN A 1 179 ? 5.413 11.760 10.906 1.00 97.25 179 ASN A C 1
ATOM 1402 O O . ASN A 1 179 ? 4.319 11.861 11.470 1.00 97.25 179 ASN A O 1
ATOM 1406 N N . GLY A 1 180 ? 6.557 11.893 11.581 1.00 93.81 180 GLY A N 1
ATOM 1407 C CA . GLY A 1 180 ? 6.619 12.182 13.017 1.00 93.81 180 GLY A CA 1
ATOM 1408 C C . GLY A 1 180 ? 6.020 13.536 13.423 1.00 93.81 180 GLY A C 1
ATOM 1409 O O . GLY A 1 180 ? 5.628 13.704 14.577 1.00 93.81 180 GLY A O 1
ATOM 1410 N N . GLN A 1 181 ? 5.912 14.486 12.489 1.00 96.31 181 GLN A N 1
ATOM 1411 C CA . GLN A 1 181 ? 5.269 15.792 12.672 1.00 96.31 181 GLN A CA 1
ATOM 1412 C C . GLN A 1 181 ? 3.752 15.757 12.417 1.00 96.31 181 GLN A C 1
ATOM 1414 O O . GLN A 1 181 ? 3.081 16.762 12.635 1.00 96.31 181 GLN A O 1
ATOM 1419 N N . LYS A 1 182 ? 3.203 14.591 12.045 1.00 95.06 182 LYS A N 1
ATOM 1420 C CA . LYS A 1 182 ? 1.801 14.363 11.658 1.00 95.06 182 LYS A CA 1
ATOM 1421 C C . LYS A 1 182 ? 1.374 15.018 10.338 1.00 95.06 182 LYS A C 1
ATOM 1423 O O . LYS A 1 182 ? 0.177 15.140 10.086 1.00 95.06 182 LYS A O 1
ATOM 1428 N N . ASP A 1 183 ? 2.317 15.376 9.474 1.00 97.44 183 ASP A N 1
ATOM 1429 C CA . ASP A 1 183 ? 2.014 15.751 8.094 1.00 97.44 183 ASP A CA 1
ATOM 1430 C C . ASP A 1 183 ? 1.513 14.526 7.324 1.00 97.44 183 ASP A C 1
ATOM 1432 O O . ASP A 1 183 ? 2.048 13.425 7.476 1.00 97.44 183 ASP A O 1
ATOM 1436 N N . ILE A 1 184 ? 0.494 14.713 6.484 1.00 97.94 184 ILE A N 1
ATOM 1437 C CA . ILE A 1 184 ? -0.133 13.629 5.722 1.00 97.94 184 ILE A CA 1
ATOM 1438 C C . ILE A 1 184 ? 0.643 13.386 4.428 1.00 97.94 184 ILE A C 1
ATOM 1440 O O . ILE A 1 184 ? 0.669 14.234 3.539 1.00 97.94 184 ILE A O 1
ATOM 1444 N N . PHE A 1 185 ? 1.225 12.195 4.293 1.00 98.12 185 PHE A N 1
ATOM 1445 C CA . PHE A 1 185 ? 1.922 11.762 3.078 1.00 98.12 185 PHE A CA 1
ATOM 1446 C C . PHE A 1 185 ? 1.013 10.960 2.145 1.00 98.12 185 PHE A C 1
ATOM 1448 O O . PHE A 1 185 ? 1.217 10.972 0.930 1.00 98.12 185 PHE A O 1
ATOM 1455 N N . TRP A 1 186 ? 0.004 10.282 2.699 1.00 98.38 186 TRP A N 1
ATOM 1456 C CA . TRP A 1 186 ? -1.004 9.540 1.945 1.00 98.38 186 TRP A CA 1
ATOM 1457 C C . TRP A 1 186 ? -2.293 9.358 2.762 1.00 98.38 186 TRP A C 1
ATOM 1459 O O . TRP A 1 186 ? -2.242 9.264 3.989 1.00 98.38 186 TRP A O 1
ATOM 1469 N N . SER A 1 187 ? -3.439 9.275 2.080 1.00 97.31 187 SER A N 1
ATOM 1470 C CA . SER A 1 187 ? -4.750 8.975 2.670 1.00 97.31 187 SER A CA 1
ATOM 1471 C C . SER A 1 187 ? -5.570 8.067 1.750 1.00 97.31 187 SER A C 1
ATOM 1473 O O . SER A 1 187 ? -5.466 8.175 0.527 1.00 97.31 187 SER A O 1
ATOM 1475 N N . SER A 1 188 ? -6.437 7.226 2.326 1.00 96.44 188 SER A N 1
ATOM 1476 C CA . SER A 1 188 ? -7.441 6.452 1.577 1.00 96.44 188 SER A CA 1
ATOM 1477 C C . SER A 1 188 ? -8.457 7.323 0.830 1.00 96.44 188 SER A C 1
ATOM 1479 O O . SER A 1 188 ? -9.073 6.841 -0.118 1.00 96.44 188 SER A O 1
ATOM 1481 N N . ASN A 1 189 ? -8.621 8.586 1.244 1.00 95.19 189 ASN A N 1
ATOM 1482 C CA . ASN A 1 189 ? -9.466 9.594 0.597 1.00 95.19 189 ASN A CA 1
ATOM 1483 C C . ASN A 1 189 ? -10.918 9.135 0.339 1.00 95.19 189 ASN A C 1
ATOM 1485 O O . ASN A 1 189 ? -11.464 9.267 -0.757 1.00 95.19 189 ASN A O 1
ATOM 1489 N N . VAL A 1 190 ? -11.550 8.565 1.362 1.00 94.12 190 VAL A N 1
ATOM 1490 C CA . VAL A 1 190 ? -12.944 8.119 1.327 1.00 94.12 190 VAL A CA 1
ATOM 1491 C C . VAL A 1 190 ? -13.842 9.268 1.786 1.00 94.12 190 VAL A C 1
ATOM 1493 O O . VAL A 1 190 ? -13.766 9.694 2.935 1.00 94.12 190 VAL A O 1
ATOM 1496 N N . SER A 1 191 ? -14.733 9.750 0.914 1.00 89.06 191 SER A N 1
ATOM 1497 C CA . SER A 1 191 ? -15.596 10.909 1.215 1.00 89.06 191 SER A CA 1
ATOM 1498 C C . SER A 1 191 ? -16.683 10.634 2.263 1.00 89.06 191 SER A C 1
ATOM 1500 O O . SER A 1 191 ? -17.075 11.540 2.984 1.00 89.06 191 SER A O 1
ATOM 1502 N N . ASN A 1 192 ? -17.176 9.394 2.351 1.00 82.31 192 ASN A N 1
ATOM 1503 C CA . ASN A 1 192 ? -18.206 8.965 3.311 1.00 82.31 192 ASN A CA 1
ATOM 1504 C C . ASN A 1 192 ? -17.659 7.868 4.234 1.00 82.31 192 ASN A C 1
ATOM 1506 O O . ASN A 1 192 ? -18.259 6.794 4.379 1.00 82.31 192 ASN A O 1
ATOM 1510 N N . ALA A 1 193 ? -16.465 8.104 4.774 1.00 81.88 193 ALA A N 1
ATOM 1511 C CA . ALA A 1 193 ? -15.843 7.204 5.730 1.00 81.88 193 ALA A CA 1
ATOM 1512 C C . ALA A 1 193 ? -16.682 7.107 7.016 1.00 81.88 193 ALA A C 1
ATOM 1514 O O . ALA A 1 193 ? -17.404 8.032 7.390 1.00 81.88 193 ALA A O 1
ATOM 1515 N N . ALA A 1 194 ? -16.642 5.940 7.660 1.00 85.94 194 ALA A N 1
ATOM 1516 C CA . ALA A 1 194 ? -17.356 5.720 8.911 1.00 85.94 194 ALA A CA 1
ATOM 1517 C C . ALA A 1 194 ? -16.432 6.065 10.091 1.00 85.94 194 ALA A C 1
ATOM 1519 O O . ALA A 1 194 ? -15.333 5.516 10.142 1.00 85.94 194 ALA A O 1
ATOM 1520 N N . PRO A 1 195 ? -16.855 6.871 11.081 1.00 84.81 195 PRO A N 1
ATOM 1521 C CA . PRO A 1 195 ? -15.991 7.248 12.207 1.00 84.81 195 PRO A CA 1
ATOM 1522 C C . PRO A 1 195 ? -15.471 6.048 13.013 1.00 84.81 195 PRO A C 1
ATOM 1524 O O . PRO A 1 195 ? -14.348 6.046 13.505 1.00 84.81 195 PRO A O 1
ATOM 1527 N N . ASN A 1 196 ? -16.269 4.978 13.108 1.00 88.56 196 ASN A N 1
ATOM 1528 C CA . ASN A 1 196 ? -15.881 3.729 13.766 1.00 88.56 196 ASN A CA 1
ATOM 1529 C C . ASN A 1 196 ? -15.250 2.731 12.776 1.00 88.56 196 ASN A C 1
ATOM 1531 O O . ASN A 1 196 ? -15.627 1.557 12.732 1.00 88.56 196 ASN A O 1
ATOM 1535 N N . SER A 1 197 ? -14.333 3.213 11.934 1.00 93.81 197 SER A N 1
ATOM 1536 C CA . SER A 1 197 ? -13.616 2.363 10.982 1.00 93.81 197 SER A CA 1
ATOM 1537 C C . SER A 1 197 ? -12.441 1.638 11.636 1.00 93.81 197 SER A C 1
ATOM 1539 O O . SER A 1 197 ? -11.793 2.135 12.559 1.00 93.81 197 SER A O 1
ATOM 1541 N N . SER A 1 198 ? -12.124 0.457 11.117 1.00 94.75 198 SER A N 1
ATOM 1542 C CA . SER A 1 198 ? -10.849 -0.216 11.362 1.00 94.75 198 SER A CA 1
ATOM 1543 C C . SER A 1 198 ? -10.217 -0.695 10.074 1.00 94.75 198 SER A C 1
ATOM 1545 O O . SER A 1 198 ? -10.920 -1.158 9.175 1.00 94.75 198 SER A O 1
ATOM 1547 N N . ALA A 1 199 ? -8.890 -0.622 10.015 1.00 95.94 199 ALA A N 1
ATOM 1548 C CA . ALA A 1 199 ? -8.115 -1.196 8.930 1.00 95.94 199 ALA A CA 1
ATOM 1549 C C . ALA A 1 199 ? -7.654 -2.608 9.308 1.00 95.94 199 ALA A C 1
ATOM 1551 O O . ALA A 1 199 ? -7.147 -2.810 10.407 1.00 95.94 199 ALA A O 1
ATOM 1552 N N . GLN A 1 200 ? -7.805 -3.583 8.417 1.00 95.44 200 GLN A N 1
ATOM 1553 C CA . GLN A 1 200 ? -7.413 -4.971 8.668 1.00 95.44 200 GLN A CA 1
ATOM 1554 C C . GLN A 1 200 ? -6.686 -5.565 7.463 1.00 95.44 200 GLN A C 1
ATOM 1556 O O . GLN A 1 200 ? -7.152 -5.442 6.328 1.00 95.44 200 GLN A O 1
ATOM 1561 N N . LEU A 1 201 ? -5.567 -6.252 7.714 1.00 96.31 201 LEU A N 1
ATOM 1562 C CA . LEU A 1 201 ? -4.874 -7.035 6.691 1.00 96.31 201 LEU A CA 1
ATOM 1563 C C . LEU A 1 201 ? -5.438 -8.460 6.641 1.00 96.31 201 LEU A C 1
ATOM 1565 O O . LEU A 1 201 ? -5.305 -9.233 7.596 1.00 96.31 201 LEU A O 1
ATOM 1569 N N . LEU A 1 202 ? -6.051 -8.809 5.510 1.00 95.38 202 LEU A N 1
ATOM 1570 C CA . LEU A 1 202 ? -6.620 -10.132 5.264 1.00 95.38 202 LEU A CA 1
ATOM 1571 C C . LEU A 1 202 ? -5.571 -11.108 4.717 1.00 95.38 202 LEU A C 1
ATOM 1573 O O . LEU A 1 202 ? -4.616 -10.715 4.050 1.00 95.38 202 LEU A O 1
ATOM 1577 N N . ASP A 1 203 ? -5.820 -12.408 4.884 1.00 93.81 203 ASP A N 1
ATOM 1578 C CA . ASP A 1 203 ? -4.985 -13.484 4.321 1.00 93.81 203 ASP A CA 1
ATOM 1579 C C . ASP A 1 203 ? -5.065 -13.605 2.794 1.00 93.81 203 ASP A C 1
ATOM 1581 O O . ASP A 1 203 ? -4.382 -14.428 2.197 1.00 93.81 203 ASP A O 1
ATOM 1585 N N . SER A 1 204 ? -5.878 -12.778 2.134 1.00 93.31 204 SER A N 1
ATOM 1586 C CA . SER A 1 204 ? -5.791 -12.585 0.687 1.00 93.31 204 SER A CA 1
ATOM 1587 C C . SER A 1 204 ? -4.707 -11.582 0.280 1.00 93.31 204 SER A C 1
ATOM 1589 O O . SER A 1 204 ? -4.511 -11.385 -0.911 1.00 93.31 204 SER A O 1
ATOM 1591 N N . GLY A 1 205 ? -4.072 -10.895 1.235 1.00 93.00 205 GLY A N 1
ATOM 1592 C CA . GLY A 1 205 ? -3.192 -9.749 0.989 1.00 93.00 205 GLY A CA 1
ATOM 1593 C C . GLY A 1 205 ? -3.948 -8.434 0.773 1.00 93.00 205 GLY A C 1
ATOM 1594 O O . GLY A 1 205 ? -3.333 -7.419 0.462 1.00 93.00 205 GLY A O 1
ATOM 1595 N N . ASN A 1 206 ? -5.277 -8.439 0.932 1.00 96.12 206 ASN A N 1
ATOM 1596 C CA . ASN A 1 206 ? -6.096 -7.237 0.807 1.00 96.12 206 ASN A CA 1
ATOM 1597 C C . ASN A 1 206 ? -6.144 -6.510 2.155 1.00 96.12 206 ASN A C 1
ATOM 1599 O O . ASN A 1 206 ? -6.621 -7.069 3.143 1.00 96.12 206 ASN A O 1
ATOM 1603 N N . LEU A 1 207 ? -5.666 -5.270 2.183 1.00 96.88 207 LEU A N 1
ATOM 1604 C CA . LEU A 1 207 ? -5.903 -4.338 3.277 1.00 96.88 207 LEU A CA 1
ATOM 1605 C C . LEU A 1 207 ? -7.260 -3.669 3.069 1.00 96.88 207 LEU A C 1
ATOM 1607 O O . LEU A 1 207 ? -7.477 -3.018 2.045 1.00 96.88 207 LEU A O 1
ATOM 1611 N N . VAL A 1 208 ? -8.163 -3.840 4.029 1.00 96.31 208 VAL A N 1
ATOM 1612 C CA . VAL A 1 208 ? -9.528 -3.306 3.977 1.00 96.31 208 VAL A CA 1
ATOM 1613 C C . VAL A 1 208 ? -9.757 -2.312 5.102 1.00 96.31 208 VAL A C 1
ATOM 1615 O O . VAL A 1 208 ? -9.259 -2.506 6.206 1.00 96.31 208 VAL A O 1
ATOM 1618 N N . LEU A 1 209 ? -10.531 -1.272 4.819 1.00 95.94 209 LEU A N 1
ATOM 1619 C CA . LEU A 1 209 ? -11.093 -0.357 5.801 1.00 95.94 209 LEU A CA 1
ATOM 1620 C C . LEU A 1 209 ? -12.574 -0.696 5.944 1.00 95.94 209 LEU A C 1
ATOM 1622 O O . LEU A 1 209 ? -13.302 -0.748 4.948 1.00 95.94 209 LEU A O 1
ATOM 1626 N N . GLN A 1 210 ? -13.005 -0.989 7.163 1.00 94.94 210 GLN A N 1
ATOM 1627 C CA . GLN A 1 210 ? -14.343 -1.497 7.438 1.00 94.94 210 GLN A CA 1
ATOM 1628 C C . GLN A 1 210 ? -14.995 -0.707 8.564 1.00 94.94 210 GLN A C 1
ATOM 1630 O O . GLN A 1 210 ? -14.384 -0.505 9.611 1.00 94.94 210 GLN A O 1
ATOM 1635 N N . ASP A 1 211 ? -16.253 -0.322 8.362 1.00 92.62 211 ASP A N 1
ATOM 1636 C CA . ASP A 1 211 ? -17.112 0.191 9.424 1.00 92.62 211 ASP A CA 1
ATOM 1637 C C . ASP A 1 211 ? -17.463 -0.941 10.394 1.00 92.62 211 ASP A C 1
ATOM 1639 O O . ASP A 1 211 ? -18.128 -1.907 10.013 1.00 92.62 211 ASP A O 1
ATOM 1643 N N . LYS A 1 212 ? -17.054 -0.817 11.657 1.00 89.69 212 LYS A N 1
ATOM 1644 C CA . LYS A 1 212 ? -17.331 -1.831 12.679 1.00 89.69 212 LYS A CA 1
ATOM 1645 C C . LYS A 1 212 ? -18.808 -1.966 13.027 1.00 89.69 212 LYS A C 1
ATOM 1647 O O . LYS A 1 212 ? -19.209 -3.022 13.504 1.00 89.69 212 LYS A O 1
ATOM 1652 N N . ASN A 1 213 ? -19.609 -0.923 12.812 1.00 90.12 213 ASN A N 1
ATOM 1653 C CA . ASN A 1 213 ? -21.024 -0.945 13.169 1.00 90.12 213 ASN A CA 1
ATOM 1654 C C . ASN A 1 213 ? -21.837 -1.751 12.150 1.00 90.12 213 ASN A C 1
ATOM 1656 O O . ASN A 1 213 ? -22.657 -2.583 12.528 1.00 90.12 213 ASN A O 1
ATOM 1660 N N . SER A 1 214 ? -21.613 -1.501 10.857 1.00 90.19 214 SER A N 1
ATOM 1661 C CA . SER A 1 214 ? -22.358 -2.152 9.769 1.00 90.19 214 SER A CA 1
ATOM 1662 C C . SER A 1 214 ? -21.642 -3.353 9.146 1.00 90.19 214 SER A C 1
ATOM 1664 O O . SER A 1 214 ? -22.259 -4.116 8.405 1.00 90.19 214 SER A O 1
ATOM 1666 N N . GLY A 1 215 ? -20.336 -3.508 9.378 1.00 90.00 215 GLY A N 1
ATOM 1667 C CA . GLY A 1 215 ? -19.488 -4.469 8.670 1.00 90.00 215 GLY A CA 1
ATOM 1668 C C . GLY A 1 215 ? -19.201 -4.086 7.212 1.00 90.00 215 GLY A C 1
ATOM 1669 O O . GLY A 1 215 ? -18.578 -4.862 6.482 1.00 90.00 215 GLY A O 1
ATOM 1670 N N . ARG A 1 216 ? -19.632 -2.904 6.752 1.00 92.81 216 ARG A N 1
ATOM 1671 C CA . ARG A 1 216 ? -19.429 -2.450 5.371 1.00 92.81 216 ARG A CA 1
ATOM 1672 C C . ARG A 1 216 ? -17.963 -2.093 5.126 1.00 92.81 216 ARG A C 1
ATOM 1674 O O . ARG A 1 216 ? -17.394 -1.269 5.838 1.00 92.81 216 ARG A O 1
ATOM 1681 N N . ILE A 1 217 ? -17.379 -2.649 4.065 1.00 94.12 217 ILE A N 1
ATOM 1682 C CA . ILE A 1 217 ? -16.057 -2.244 3.569 1.00 94.12 217 ILE A CA 1
ATOM 1683 C C . ILE A 1 217 ? -16.195 -0.889 2.868 1.00 94.12 217 ILE A C 1
ATOM 1685 O O . ILE A 1 217 ? -16.930 -0.768 1.888 1.00 94.12 217 ILE A O 1
ATOM 1689 N N . THR A 1 218 ? -15.513 0.129 3.385 1.00 94.81 218 THR A N 1
ATOM 1690 C CA . THR A 1 218 ? -15.523 1.502 2.857 1.00 94.81 218 THR A CA 1
ATOM 1691 C C . THR A 1 218 ? -14.365 1.764 1.899 1.00 94.81 218 THR A C 1
ATOM 1693 O O . THR A 1 218 ? -14.492 2.610 1.018 1.00 94.81 218 THR A O 1
ATOM 1696 N N . TRP A 1 219 ? -13.264 1.020 2.033 1.00 96.31 219 TRP A N 1
ATOM 1697 C CA . TRP A 1 219 ? -12.096 1.101 1.155 1.00 96.31 219 TRP A CA 1
ATOM 1698 C C . TRP A 1 219 ? -11.320 -0.216 1.143 1.00 96.31 219 TRP A C 1
ATOM 1700 O O . TRP A 1 219 ? -11.343 -0.966 2.120 1.00 96.31 219 TRP A O 1
ATOM 1710 N N . GLN A 1 220 ? -10.615 -0.507 0.048 1.00 96.12 220 GLN A N 1
ATOM 1711 C CA . GLN A 1 220 ? -9.734 -1.670 -0.031 1.00 96.12 220 GLN A CA 1
ATOM 1712 C C . GLN A 1 220 ? -8.558 -1.468 -0.991 1.00 96.12 220 GLN A C 1
ATOM 1714 O O . GLN A 1 220 ? -8.718 -0.957 -2.100 1.00 96.12 220 GLN A O 1
ATOM 1719 N N . SER A 1 221 ? -7.388 -1.974 -0.606 1.00 96.56 221 SER A N 1
ATOM 1720 C CA . SER A 1 221 ? -6.153 -1.906 -1.401 1.00 96.56 221 SER A CA 1
ATOM 1721 C C . SER A 1 221 ? -6.284 -2.540 -2.789 1.00 96.56 221 SER A C 1
ATOM 1723 O O . SER A 1 221 ? -5.710 -2.044 -3.753 1.00 96.56 221 SER A O 1
ATOM 1725 N N . PHE A 1 222 ? -7.103 -3.586 -2.935 1.00 94.50 222 PHE A N 1
ATOM 1726 C CA . PHE A 1 222 ? -7.316 -4.273 -4.2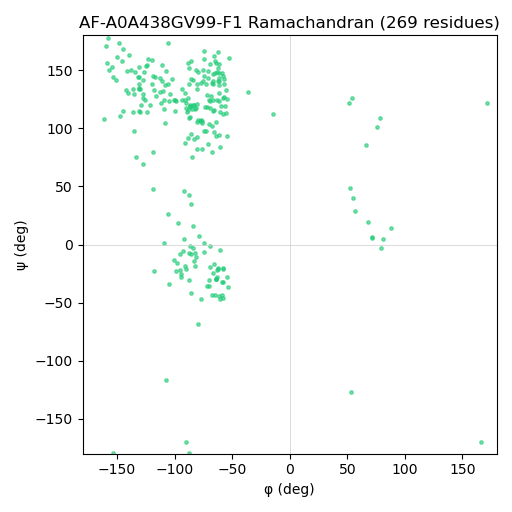15 1.00 94.50 222 PHE A CA 1
ATOM 1727 C C . PHE A 1 222 ? -8.011 -3.412 -5.280 1.00 94.50 222 PHE A C 1
ATOM 1729 O O . PHE A 1 222 ? -7.953 -3.746 -6.461 1.00 94.50 222 PHE A O 1
ATOM 1736 N N . GLN A 1 223 ? -8.653 -2.307 -4.890 1.00 93.25 223 GLN A N 1
ATOM 1737 C CA . GLN A 1 223 ? -9.209 -1.326 -5.830 1.00 93.25 223 GLN A CA 1
ATOM 1738 C C . GLN A 1 223 ? -8.183 -0.275 -6.277 1.00 93.25 223 GLN A C 1
ATOM 1740 O O . GLN A 1 223 ? -8.471 0.478 -7.204 1.00 93.25 223 GLN A O 1
ATOM 1745 N N . HIS A 1 224 ? -6.998 -0.263 -5.659 1.00 93.31 224 HIS A N 1
ATOM 1746 C CA . HIS A 1 224 ? -5.895 0.659 -5.920 1.00 93.31 224 HIS A CA 1
ATOM 1747 C C . HIS A 1 224 ? -4.604 -0.136 -6.181 1.00 93.31 224 HIS A C 1
ATOM 1749 O O . HIS A 1 224 ? -3.710 -0.160 -5.330 1.00 93.31 224 HIS A O 1
ATOM 1755 N N . PRO A 1 225 ? -4.515 -0.852 -7.316 1.00 91.31 225 PRO A N 1
ATOM 1756 C CA . PRO A 1 225 ? -3.360 -1.686 -7.626 1.00 91.31 225 PRO A CA 1
ATOM 1757 C C . PRO A 1 225 ? -2.056 -0.883 -7.738 1.00 91.31 225 PRO A C 1
ATOM 1759 O O . PRO A 1 225 ? -2.055 0.304 -8.058 1.00 91.31 225 PRO A O 1
ATOM 1762 N N . SER A 1 226 ? -0.932 -1.568 -7.503 1.00 89.56 226 SER A N 1
ATOM 1763 C CA . SER A 1 226 ? 0.413 -1.036 -7.758 1.00 89.56 226 SER A CA 1
ATOM 1764 C C . SER A 1 226 ? 1.031 -1.727 -8.982 1.00 89.56 226 SER A C 1
ATOM 1766 O O . SER A 1 226 ? 0.494 -1.626 -10.075 1.00 89.56 226 SER A O 1
ATOM 1768 N N . HIS A 1 227 ? 2.120 -2.464 -8.805 1.00 88.94 227 HIS A N 1
ATOM 1769 C CA . HIS A 1 227 ? 2.830 -3.223 -9.833 1.00 88.94 227 HIS A CA 1
ATOM 1770 C C . HIS A 1 227 ? 2.479 -4.720 -9.837 1.00 88.94 227 HIS A C 1
ATOM 1772 O O . HIS A 1 227 ? 2.645 -5.388 -10.853 1.00 88.94 227 HIS A O 1
ATOM 1778 N N . ALA A 1 228 ? 1.993 -5.251 -8.710 1.00 88.94 228 ALA A N 1
ATOM 1779 C CA . ALA A 1 228 ? 1.717 -6.671 -8.535 1.00 88.94 228 ALA A CA 1
ATOM 1780 C C . ALA A 1 228 ? 0.221 -6.980 -8.658 1.00 88.94 228 ALA A C 1
ATOM 1782 O O . ALA A 1 228 ? -0.628 -6.231 -8.170 1.00 88.94 228 ALA A O 1
ATOM 1783 N N . PHE A 1 229 ? -0.085 -8.124 -9.269 1.00 87.44 229 PHE A N 1
ATOM 1784 C CA . PHE A 1 229 ? -1.437 -8.665 -9.367 1.00 87.44 229 PHE A CA 1
ATOM 1785 C C . PHE A 1 229 ? -1.623 -9.821 -8.388 1.00 87.44 229 PHE A C 1
ATOM 1787 O O . PHE A 1 229 ? -0.828 -10.761 -8.374 1.00 87.44 229 PHE A O 1
ATOM 1794 N N . LEU A 1 230 ? -2.688 -9.769 -7.590 1.00 87.69 230 LEU A N 1
ATOM 1795 C CA . LEU A 1 230 ? -3.060 -10.826 -6.656 1.00 87.69 230 LEU A CA 1
ATOM 1796 C C . LEU A 1 230 ? -4.340 -11.517 -7.098 1.00 87.69 230 LEU A C 1
ATOM 1798 O O . LEU A 1 230 ? -5.209 -10.933 -7.746 1.00 87.69 230 LEU A O 1
ATOM 1802 N N . GLN A 1 231 ? -4.485 -12.771 -6.677 1.00 78.31 231 GLN A N 1
ATOM 1803 C CA . GLN A 1 231 ? -5.735 -13.498 -6.849 1.00 78.31 231 GLN A CA 1
ATOM 1804 C C . GLN A 1 231 ? -6.878 -12.686 -6.221 1.00 78.31 231 GLN A C 1
ATOM 1806 O O . GLN A 1 231 ? -6.762 -12.228 -5.085 1.00 78.31 231 GLN A O 1
ATOM 1811 N N . LYS A 1 232 ? -7.990 -12.545 -6.955 1.00 84.31 232 LYS A N 1
ATOM 1812 C CA . LYS A 1 232 ? -9.181 -11.733 -6.617 1.00 84.31 232 LYS A CA 1
ATOM 1813 C C . LYS A 1 232 ? -9.061 -10.222 -6.866 1.00 84.31 232 LYS A C 1
ATOM 1815 O O . LYS A 1 232 ? -10.062 -9.528 -6.692 1.00 84.31 232 LYS A O 1
ATOM 1820 N N . MET A 1 233 ? -7.908 -9.703 -7.297 1.00 87.44 233 MET A N 1
ATOM 1821 C CA . MET A 1 233 ? -7.859 -8.349 -7.856 1.00 87.44 233 MET A CA 1
ATOM 1822 C C . MET A 1 233 ? -8.631 -8.296 -9.180 1.00 87.44 233 MET A C 1
ATOM 1824 O O . MET A 1 233 ? -8.655 -9.264 -9.938 1.00 87.44 233 MET A O 1
ATOM 1828 N N . GLN A 1 234 ? -9.257 -7.154 -9.459 1.00 86.56 234 GLN A N 1
ATOM 1829 C CA . GLN A 1 234 ? -9.967 -6.908 -10.713 1.00 86.56 234 GLN A CA 1
ATOM 1830 C C . GLN A 1 234 ? -9.350 -5.696 -11.401 1.00 86.56 234 GLN A C 1
ATOM 1832 O O . GLN A 1 234 ? -9.345 -4.597 -10.844 1.00 86.56 234 GLN A O 1
ATOM 1837 N N . LEU A 1 235 ? -8.837 -5.908 -12.611 1.00 87.38 235 LEU A N 1
ATOM 1838 C CA . LEU A 1 235 ? -8.463 -4.822 -13.510 1.00 87.38 235 LEU A CA 1
ATOM 1839 C C . LEU A 1 235 ? -9.706 -4.404 -14.296 1.00 87.38 235 LEU A C 1
ATOM 1841 O O . LEU A 1 235 ? -10.532 -5.245 -14.644 1.00 87.38 235 LEU A O 1
ATOM 1845 N N . SER A 1 236 ? -9.869 -3.112 -14.549 1.00 86.62 236 SER A N 1
ATOM 1846 C CA . SER A 1 236 ? -11.061 -2.587 -15.222 1.00 86.62 236 SER A CA 1
ATOM 1847 C C . SER A 1 236 ? -10.787 -1.230 -15.847 1.00 86.62 236 SER A C 1
ATOM 1849 O O . SER A 1 236 ? -9.957 -0.482 -15.341 1.00 86.62 236 SER A O 1
ATOM 1851 N N . GLU A 1 237 ? -11.558 -0.859 -16.859 1.00 85.69 237 GLU A N 1
ATOM 1852 C CA . GLU A 1 237 ? -11.579 0.495 -17.406 1.00 85.69 237 GLU A CA 1
ATOM 1853 C C . GLU A 1 237 ? -13.019 1.004 -17.441 1.00 85.69 237 GLU A C 1
ATOM 1855 O O . GLU A 1 237 ? -13.928 0.327 -17.925 1.00 85.69 237 GLU A O 1
ATOM 1860 N N . ASN A 1 238 ? -13.244 2.196 -16.897 1.00 83.12 238 ASN A N 1
ATOM 1861 C CA . ASN A 1 238 ? -14.527 2.864 -16.982 1.00 83.12 238 ASN A CA 1
ATOM 1862 C C . ASN A 1 238 ? -14.649 3.532 -18.355 1.00 83.12 238 ASN A C 1
ATOM 1864 O O . ASN A 1 238 ? -14.056 4.577 -18.594 1.00 83.12 238 ASN A O 1
ATOM 1868 N N . MET A 1 239 ? -15.474 2.967 -19.238 1.00 82.38 239 MET A N 1
ATOM 1869 C CA . MET A 1 239 ? -15.653 3.480 -20.604 1.00 82.38 239 MET A CA 1
ATOM 1870 C C . MET A 1 239 ? -16.228 4.904 -20.675 1.00 82.38 239 MET A C 1
ATOM 1872 O O . MET A 1 239 ? -16.093 5.560 -21.701 1.00 82.38 239 MET A O 1
ATOM 1876 N N . LYS A 1 240 ? -16.887 5.390 -19.613 1.00 86.19 240 LYS A N 1
ATOM 1877 C CA . LYS A 1 240 ? -17.456 6.746 -19.575 1.00 86.19 240 LYS A CA 1
ATOM 1878 C C . LYS A 1 240 ? -16.438 7.788 -19.122 1.00 86.19 240 LYS A C 1
ATOM 1880 O O . LYS A 1 240 ? -16.427 8.887 -19.661 1.00 86.19 240 LYS A O 1
ATOM 1885 N N . THR A 1 241 ? -15.628 7.467 -18.112 1.00 85.62 241 THR A N 1
ATOM 1886 C CA . THR A 1 241 ? -14.665 8.414 -17.515 1.00 85.62 241 THR A CA 1
ATOM 1887 C C . THR A 1 241 ? -13.233 8.219 -18.010 1.00 85.62 241 THR A C 1
ATOM 1889 O O . THR A 1 241 ? -12.391 9.076 -17.768 1.00 85.62 241 THR A O 1
ATOM 1892 N N . GLY A 1 242 ? -12.936 7.097 -18.672 1.00 82.44 242 GLY A N 1
ATOM 1893 C CA . GLY A 1 242 ? -11.580 6.675 -19.028 1.00 82.44 242 GLY A CA 1
ATOM 1894 C C . GLY A 1 242 ? -10.737 6.215 -17.832 1.00 82.44 242 GLY A C 1
ATOM 1895 O O . GLY A 1 242 ? -9.540 5.981 -17.979 1.00 82.44 242 GLY A O 1
ATOM 1896 N N . GLU A 1 243 ? -11.323 6.105 -16.634 1.00 83.25 243 GLU A N 1
ATOM 1897 C CA . GLU A 1 243 ? -10.595 5.713 -15.426 1.00 83.25 243 GLU A CA 1
ATOM 1898 C C . GLU A 1 243 ? -10.166 4.242 -15.499 1.00 83.25 243 GLU A C 1
ATOM 1900 O O . GLU A 1 243 ? -10.998 3.344 -15.653 1.00 83.25 243 GLU A O 1
ATOM 1905 N N . LYS A 1 244 ? -8.861 3.989 -15.354 1.00 84.44 244 LYS A N 1
ATOM 1906 C CA . LYS A 1 244 ? -8.255 2.657 -15.465 1.00 84.44 244 LYS A CA 1
ATOM 1907 C C . LYS A 1 244 ? -7.790 2.142 -14.107 1.00 84.44 244 LYS A C 1
ATOM 1909 O O . LYS A 1 244 ? -6.932 2.739 -13.465 1.00 84.44 244 LYS A O 1
ATOM 1914 N N . LYS A 1 245 ? -8.276 0.963 -13.724 1.00 88.69 245 LYS A N 1
ATOM 1915 C CA . LYS A 1 245 ? -7.679 0.101 -12.698 1.00 88.69 245 LYS A CA 1
ATOM 1916 C C . LYS A 1 245 ? -6.705 -0.841 -13.391 1.00 88.69 245 LYS A C 1
ATOM 1918 O O . LYS A 1 245 ? -7.080 -1.926 -13.831 1.00 88.69 245 LYS A O 1
ATOM 1923 N N . ALA A 1 246 ? -5.473 -0.374 -13.534 1.00 89.00 246 ALA A N 1
ATOM 1924 C CA . ALA A 1 246 ? -4.376 -1.062 -14.201 1.00 89.00 246 ALA A CA 1
ATOM 1925 C C . ALA A 1 246 ? -3.179 -1.186 -13.252 1.00 89.00 246 ALA A C 1
ATOM 1927 O O . ALA A 1 246 ? -3.011 -0.374 -12.345 1.00 89.00 246 ALA A O 1
ATOM 1928 N N . LEU A 1 247 ? -2.340 -2.192 -13.474 1.00 91.00 247 LEU A N 1
ATOM 1929 C CA . LEU A 1 247 ? -1.031 -2.283 -12.839 1.00 91.00 247 LEU A CA 1
ATOM 1930 C C . LEU A 1 247 ? -0.088 -1.277 -13.495 1.00 91.00 247 LEU A C 1
ATOM 1932 O O . LEU A 1 247 ? -0.147 -1.078 -14.709 1.00 91.00 247 LEU A O 1
ATOM 1936 N N . THR A 1 248 ? 0.819 -0.697 -12.722 1.00 91.19 248 THR A N 1
ATOM 1937 C CA . THR A 1 248 ? 1.875 0.194 -13.212 1.00 91.19 248 THR A CA 1
ATOM 1938 C C . THR A 1 248 ? 3.220 -0.229 -12.642 1.00 91.19 248 THR A C 1
ATOM 1940 O O . THR A 1 248 ? 3.333 -0.511 -11.446 1.00 91.19 248 THR A O 1
ATOM 1943 N N . SER A 1 249 ? 4.247 -0.281 -13.492 1.00 90.50 249 SER A N 1
ATOM 1944 C CA . SER A 1 249 ? 5.598 -0.654 -13.075 1.00 90.50 249 SER A CA 1
ATOM 1945 C C . SER A 1 249 ? 6.159 0.337 -12.061 1.00 90.50 249 SER A C 1
ATOM 1947 O O . SER A 1 249 ? 5.638 1.443 -11.871 1.00 90.50 249 SER A O 1
ATOM 1949 N N . TRP A 1 250 ? 7.239 -0.059 -11.398 1.00 93.31 250 TRP A N 1
ATOM 1950 C CA . TRP A 1 250 ? 8.063 0.889 -10.649 1.00 93.31 250 TRP A CA 1
ATOM 1951 C C . TRP A 1 250 ? 8.889 1.730 -11.614 1.00 93.31 250 TRP A C 1
ATOM 1953 O O . TRP A 1 250 ? 9.117 1.334 -12.757 1.00 93.31 250 TRP A O 1
ATOM 1963 N N . LYS A 1 251 ? 9.369 2.892 -11.186 1.00 91.75 251 LYS A N 1
ATOM 1964 C CA . LYS A 1 251 ? 10.278 3.694 -12.006 1.00 91.75 251 LYS A CA 1
ATOM 1965 C C . LYS A 1 251 ? 11.659 3.047 -12.091 1.00 91.75 251 LYS A C 1
ATOM 1967 O O . LYS A 1 251 ? 12.298 3.093 -13.137 1.00 91.75 251 LYS A O 1
ATOM 1972 N N . SER A 1 252 ? 12.100 2.416 -11.003 1.00 90.50 252 SER A N 1
ATOM 1973 C CA . SER A 1 252 ? 13.322 1.608 -10.935 1.00 90.50 252 SER A CA 1
ATOM 1974 C C . SER A 1 252 ? 13.269 0.638 -9.741 1.00 90.50 252 SER A C 1
ATOM 1976 O O . SER A 1 252 ? 12.401 0.799 -8.880 1.00 90.50 252 SER A O 1
ATOM 1978 N N . PRO A 1 253 ? 14.208 -0.318 -9.603 1.00 89.50 253 PRO A N 1
ATOM 1979 C CA . PRO A 1 253 ? 14.247 -1.221 -8.446 1.00 89.50 253 PRO A CA 1
ATOM 1980 C C . PRO A 1 253 ? 14.361 -0.533 -7.068 1.00 89.50 253 PRO A C 1
ATOM 1982 O O . PRO A 1 253 ? 14.014 -1.136 -6.054 1.00 89.50 253 PRO A O 1
ATOM 1985 N N . SER A 1 254 ? 14.839 0.717 -7.004 1.00 93.06 254 SER A N 1
ATOM 1986 C CA . SER A 1 254 ? 14.943 1.525 -5.774 1.00 93.06 254 SER A CA 1
ATOM 1987 C C . SER A 1 254 ? 13.940 2.689 -5.702 1.00 93.06 254 SER A C 1
ATOM 1989 O O . SER A 1 254 ? 13.939 3.438 -4.720 1.00 93.06 254 SER A O 1
ATOM 1991 N N . ASP A 1 255 ? 13.076 2.845 -6.710 1.00 94.38 255 ASP A N 1
ATOM 1992 C CA . ASP A 1 255 ? 12.070 3.909 -6.795 1.00 94.38 255 ASP A CA 1
ATOM 1993 C C . ASP A 1 255 ? 10.707 3.339 -7.237 1.00 94.38 255 ASP A C 1
ATOM 1995 O O . ASP A 1 255 ? 10.478 3.142 -8.437 1.00 94.38 255 ASP A O 1
ATOM 1999 N N . PRO A 1 256 ? 9.797 3.071 -6.279 1.00 95.12 256 PRO A N 1
ATOM 2000 C CA . PRO A 1 256 ? 8.466 2.538 -6.542 1.00 95.12 256 PRO A CA 1
ATOM 2001 C C . PRO A 1 256 ? 7.456 3.521 -7.134 1.00 95.12 256 PRO A C 1
ATOM 2003 O O . PRO A 1 256 ? 6.305 3.117 -7.346 1.00 95.12 256 PRO A O 1
ATOM 2006 N N . ALA A 1 257 ? 7.825 4.778 -7.397 1.00 95.88 257 ALA A N 1
ATOM 2007 C CA . ALA A 1 257 ? 6.956 5.712 -8.113 1.00 95.88 257 ALA A CA 1
ATOM 2008 C C . ALA A 1 257 ? 6.474 5.114 -9.449 1.00 95.88 257 ALA A C 1
ATOM 2010 O O . ALA A 1 257 ? 7.036 4.132 -9.951 1.00 95.88 257 ALA A O 1
ATOM 2011 N N . VAL A 1 258 ? 5.390 5.648 -10.011 1.00 93.50 258 VAL A N 1
ATOM 2012 C CA . VAL A 1 258 ? 4.821 5.165 -11.277 1.00 93.50 258 VAL A CA 1
ATOM 2013 C C . VAL A 1 258 ? 5.878 5.209 -12.385 1.00 93.50 258 VAL A C 1
ATOM 2015 O O . VAL A 1 258 ? 6.435 6.256 -12.715 1.00 93.50 258 VAL A O 1
ATOM 2018 N N . GLY A 1 259 ? 6.168 4.034 -12.941 1.00 91.38 259 GLY A N 1
ATOM 2019 C CA . GLY A 1 259 ? 7.097 3.850 -14.046 1.00 91.38 259 GLY A CA 1
ATOM 2020 C C . GLY A 1 259 ? 6.437 3.944 -15.419 1.00 91.38 259 GLY A C 1
ATOM 2021 O O . GLY A 1 259 ? 5.275 4.317 -15.568 1.00 91.38 259 GLY A O 1
ATOM 2022 N N . SER A 1 260 ? 7.208 3.578 -16.441 1.00 88.12 260 SER A N 1
ATOM 2023 C CA . SER A 1 260 ? 6.826 3.745 -17.847 1.00 88.12 260 SER A CA 1
ATOM 2024 C C . SER A 1 260 ? 5.897 2.656 -18.391 1.00 88.12 260 SER A C 1
ATOM 2026 O O . SER A 1 260 ?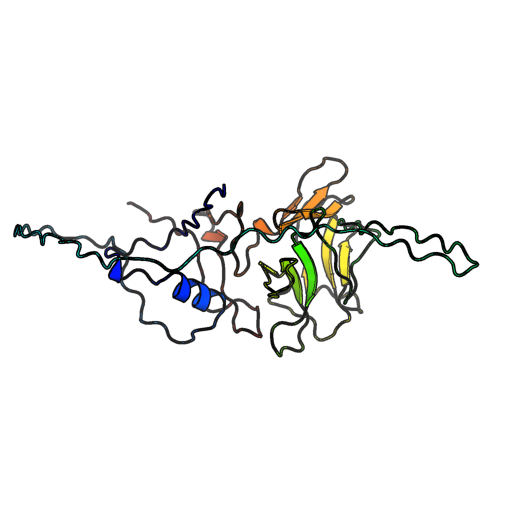 5.391 2.800 -19.503 1.00 88.12 260 SER A O 1
ATOM 2028 N N . PHE A 1 261 ? 5.681 1.561 -17.655 1.00 84.00 261 PHE A N 1
ATOM 2029 C CA . PHE A 1 261 ? 4.890 0.426 -18.129 1.00 84.00 261 PHE A CA 1
ATOM 2030 C C . PHE A 1 261 ? 3.589 0.284 -17.346 1.00 84.00 261 PHE A C 1
ATOM 2032 O O . PHE A 1 261 ? 3.544 0.491 -16.134 1.00 84.00 261 PHE A O 1
ATOM 2039 N N . SER A 1 262 ? 2.523 -0.111 -18.042 1.00 86.12 262 SER A N 1
ATOM 2040 C CA . SER A 1 262 ? 1.240 -0.435 -17.424 1.00 86.12 262 SER A CA 1
ATOM 2041 C C . SER A 1 262 ? 0.621 -1.684 -18.043 1.00 86.12 262 SER A C 1
ATOM 2043 O O . SER A 1 262 ? 0.846 -1.986 -19.214 1.00 86.12 262 SER A O 1
ATOM 2045 N N . VAL A 1 263 ? -0.147 -2.419 -17.241 1.00 85.00 263 VAL A N 1
ATOM 2046 C CA . VAL A 1 263 ? -0.893 -3.612 -17.656 1.00 85.00 263 VAL A CA 1
ATOM 2047 C C . VAL A 1 263 ? -2.331 -3.453 -17.190 1.00 85.00 263 VAL A C 1
ATOM 2049 O O . VAL A 1 263 ? -2.597 -3.319 -15.999 1.00 85.00 263 VAL A O 1
ATOM 2052 N N . GLY A 1 264 ? -3.277 -3.468 -18.120 1.00 85.62 264 GLY A N 1
ATOM 2053 C CA . GLY A 1 264 ? -4.690 -3.273 -17.824 1.00 85.62 264 GLY A CA 1
ATOM 2054 C C . GLY A 1 264 ? -5.579 -3.861 -18.907 1.00 85.62 264 GLY A C 1
ATOM 2055 O O . GLY A 1 264 ? -5.098 -4.383 -19.911 1.00 85.62 264 GLY A O 1
ATOM 2056 N N . ILE A 1 265 ? -6.887 -3.764 -18.691 1.00 81.12 265 ILE A N 1
ATOM 2057 C CA . ILE A 1 265 ? -7.887 -4.135 -19.690 1.00 81.12 265 ILE A CA 1
ATOM 2058 C C . ILE A 1 265 ? -8.207 -2.885 -20.498 1.00 81.12 265 ILE A C 1
ATOM 2060 O O . ILE A 1 265 ? -8.593 -1.882 -19.907 1.00 81.12 265 ILE A O 1
ATOM 2064 N N . HIS A 1 266 ? -8.064 -2.964 -21.820 1.00 71.06 266 HIS A N 1
ATOM 2065 C CA . HIS A 1 266 ? -8.539 -1.934 -22.737 1.00 71.06 266 HIS A CA 1
ATOM 2066 C C . HIS A 1 266 ? -9.739 -2.490 -23.511 1.00 71.06 266 HIS A C 1
ATOM 2068 O O . HIS A 1 266 ? -9.571 -3.465 -24.251 1.00 71.06 266 HIS A O 1
ATOM 2074 N N . PRO A 1 267 ? -10.947 -1.920 -23.373 1.00 63.34 267 PRO A N 1
ATOM 2075 C CA . PRO A 1 267 ? -12.075 -2.319 -24.193 1.00 63.34 267 PRO A CA 1
ATOM 2076 C C . PRO A 1 267 ? -11.778 -1.912 -25.637 1.00 63.34 267 PRO A C 1
ATOM 2078 O O . PRO A 1 267 ? -11.430 -0.767 -25.926 1.00 63.34 267 PRO A O 1
ATOM 2081 N N . SER A 1 268 ? -11.830 -2.872 -26.553 1.00 59.66 268 SER A N 1
ATOM 2082 C CA . SER A 1 268 ? -11.757 -2.594 -27.985 1.00 59.66 268 SER A CA 1
ATOM 2083 C C . SER A 1 268 ? -13.155 -2.179 -28.434 1.00 59.66 268 SER A C 1
ATOM 2085 O O . SER A 1 268 ? -14.090 -2.969 -28.305 1.00 59.66 268 SER A O 1
ATOM 2087 N N . ASN A 1 269 ? -13.322 -0.948 -28.925 1.00 48.97 269 ASN A N 1
ATOM 2088 C CA . ASN A 1 269 ? -14.573 -0.548 -29.567 1.00 48.97 269 ASN A CA 1
ATOM 2089 C C . ASN A 1 269 ? -14.695 -1.332 -30.874 1.00 48.97 269 ASN A C 1
ATOM 2091 O O . ASN A 1 269 ? -14.025 -1.020 -31.854 1.00 48.97 269 ASN A O 1
ATOM 2095 N N . ILE A 1 270 ? -15.523 -2.372 -30.867 1.00 43.91 270 ILE A N 1
ATOM 2096 C CA . ILE A 1 270 ? -15.991 -3.015 -32.091 1.00 43.91 270 ILE A CA 1
ATOM 2097 C C . ILE A 1 270 ? -17.133 -2.126 -32.594 1.00 43.91 270 ILE A C 1
ATOM 2099 O O . ILE A 1 270 ? -18.256 -2.235 -32.103 1.00 43.91 270 ILE A O 1
ATOM 2103 N N . SER A 1 271 ? -16.808 -1.175 -33.471 1.00 37.97 271 SER A N 1
ATOM 2104 C CA . SER A 1 271 ? -17.782 -0.414 -34.266 1.00 37.97 271 SER A CA 1
ATOM 2105 C C . SER A 1 271 ? -17.990 -1.078 -35.613 1.00 37.97 271 SER A C 1
ATOM 2107 O O . SER A 1 271 ? -16.947 -1.396 -36.230 1.00 37.97 271 SER A O 1
#

InterPro domains:
  IPR001480 Bulb-type lectin domain [PF01453] (149-251)
  IPR001480 Bulb-type lectin domain [PS50927] (101-222)
  IPR001480 Bulb-type lectin domain [SM00108] (107-225)
  IPR001480 Bulb-type lectin domain [cd00028] (107-225)
  IPR036426 Bulb-type lectin domain superfamily [G3DSA:2.90.10.10] (96-223)
  IPR036426 Bulb-type lectin domain superfamily [SSF51110] (150-256)

Sequence (271 aa):
MLPRGDIEMLLCVQELAKDRPSISIVVSMLCSEIAHLPPPKPPAYSERQITIDR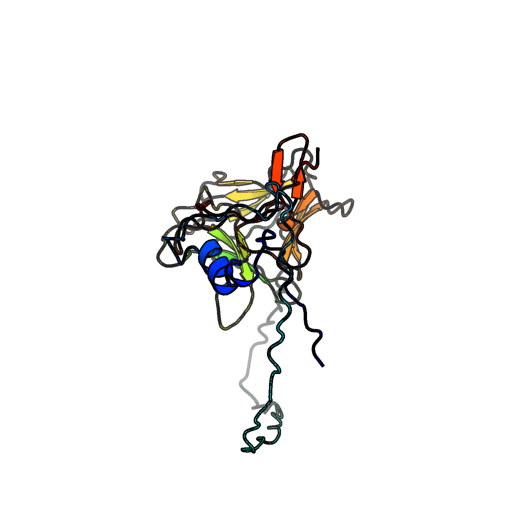VLQEPKLVFSEPSNCYKRPSPVEIRCECVMVSRVNASCLFWTASHATNTITSTQFIKDPEIMVSNGSLFKMGFFSPGNSTKRYFGIWYNTTSLFTVIWISNRENPLNDSSGIVMVSEDGNLLVLNGQKDIFWSSNVSNAAPNSSAQLLDSGNLVLQDKNSGRITWQSFQHPSHAFLQKMQLSENMKTGEKKALTSWKSPSDPAVGSFSVGIHPSNIS

Nearest PDB structures (foldseek):
  5gyy-assembly1_A  TM=8.984E-01  e=4.434E-16  Brassica rapa
  6kyw-assembly1_A  TM=9.009E-01  e=1.109E-15  Brassica rapa
  6kyw-assembly1_B  TM=8.878E-01  e=8.615E-14  Brassica rapa
  3r0e-assembly2_D  TM=7.997E-01  e=1.527E-03  Remusatia vivipara
  5j76-assembly1_B  TM=7.697E-01  e=1.617E-03  Colocasia esculenta

Secondary structure (DSSP, 8-state):
--------------SSTTTSPPHHHHHHHHTT--S--PPPPPPS-S-----------PPP-----------PPPP---------------------------EE-TT-EEETT-EEE-TTSSEEEEEE--TT---BEEEEEE--SS---EEEESSSSS-BSSS--EEEE-TTS-EEEE-TT--EEEE---TT--TTEEEEE-TTS-EEEEETTT--EEEEGGGS--S---TT---EE-TTT--EE-EEEEEETTEEEEEEEEE--------

Foldseek 3Di:
DDDDPDPPPPDQAAPDPVLDDDPVVLLCQQLVVDDDDDDDDDGPDDDDDDDDDDDDDDDDDDDDDDDDDDDDDDDDDPDDDDDDDDDDDDDPPPPPPPDQDQKAWQVDKAAPPDKGAAPVRQKIWGWDFFDPAQWIWTFMAGRDDPDTGTWATFLLVQTDNHRQWMWHQHQQQWIFIAGVVRDTSGIQPQPNHDSGWMWGQHSQRKIFIARPVPRDTRGIRLQVGESHDTPPRDWDADPVPRDTPWYFHACHRRRSHGHDDIGGDDDDPPD

pLDDT: mean 72.65, std 26.21, range [23.8, 98.44]

Radius of gyration: 25.4 Å; Cα contacts (8 Å, |Δi|>4): 441; chains: 1; bounding box: 42×60×91 Å

Solvent-accessible surface area (backbone atoms only — not comparable to full-atom values): 16997 Å² total; per-residue (Å²): 134,83,82,85,80,79,83,80,73,87,64,80,67,46,80,45,81,87,71,53,76,51,71,69,55,52,52,29,44,34,54,33,75,57,93,80,74,81,79,87,73,79,61,60,84,65,85,81,79,87,73,93,79,91,78,92,78,86,81,85,84,80,86,79,85,83,84,80,87,85,80,84,83,79,89,81,83,83,78,86,76,85,80,85,82,82,87,85,83,91,76,90,72,78,74,72,82,75,74,81,65,39,56,38,34,65,90,40,66,46,46,50,80,46,72,41,45,13,85,80,51,50,22,33,37,36,57,48,52,45,74,89,36,75,44,32,35,45,32,32,28,52,55,57,95,85,56,94,48,73,46,40,58,72,25,41,86,44,58,38,82,51,76,47,36,34,37,36,30,41,74,64,25,35,48,37,35,25,43,74,86,65,50,79,53,35,65,69,78,53,92,84,39,40,57,61,23,33,39,35,45,37,69,75,68,39,42,34,33,26,26,70,86,79,66,47,73,73,46,49,46,54,78,60,58,30,52,49,87,53,85,89,52,68,66,40,55,40,88,88,78,67,50,67,38,38,32,32,7,23,58,31,65,50,36,67,26,84,28,95,41,74,51,63,57,77,88,76,85,86,124

Organism: Vitis vinifera (NCBI:txid29760)

Mean predicted aligned error: 15.25 Å